Protein AF-A0A645GM35-F1 (afdb_monomer)

Solvent-accessible surface area (backbone atoms only — not comparable to full-atom values): 10192 Å² total; per-residue (Å²): 142,57,85,66,60,60,57,66,63,46,64,76,44,32,68,56,52,61,59,41,49,66,53,53,69,73,42,88,68,83,77,72,90,46,67,70,58,53,43,51,53,62,26,36,51,69,78,46,85,50,66,71,58,35,51,52,52,50,55,53,57,54,51,60,23,69,76,41,79,58,43,44,61,36,39,65,60,53,50,48,41,59,71,71,46,51,79,78,50,90,50,53,90,49,39,60,62,52,47,55,51,52,53,51,52,53,51,49,51,54,50,50,54,50,19,66,74,68,46,26,50,59,72,43,51,51,50,50,46,51,46,25,72,73,67,75,44,79,76,50,71,61,61,54,46,73,39,28,79,62,73,66,56,80,89,52,36,64,60,53,48,53,50,49,49,53,48,49,50,53,48,46,54,41,76,58,126

Mean predicted aligned error: 7.49 Å

Sequence (177 aa):
MDIYEDRKRNENNTESVLDQIDFEIELTVRDIINFDYIILLIAGLKDIDSDDLKKKKTDEILKIFDRDIQLRKKKDLIKQFIEENLPKINGKHEVETKFNQFWNEEKNKKLQNLANRENIPIEKLEELVNQYLFNQRLPRSQEIVDSMTLAPKYLERKTIIERIKSAIQSIVDVFEW

Secondary structure (DSSP, 8-state):
--TTHHHHHSTTHHHHHHHHHHHHHHS-------HHHHHHHHHHGGG---HHHHHHHHHHHHHHGGGSHHHHTTHHHHHHIIIIIGGG--SGGGHHHHHHHHHHHHHHHHHHHHHHHHT--HHHHHHHHHHHHHHS-PPPHHHHHHHSSSPPPHHHHHHHHHHHHHHHHHHHHHH--

pLDDT: mean 86.55, std 15.64, range [39.97, 98.19]

Nearest PDB structures (foldseek):
  5j3n-assembly1_A  TM=6.909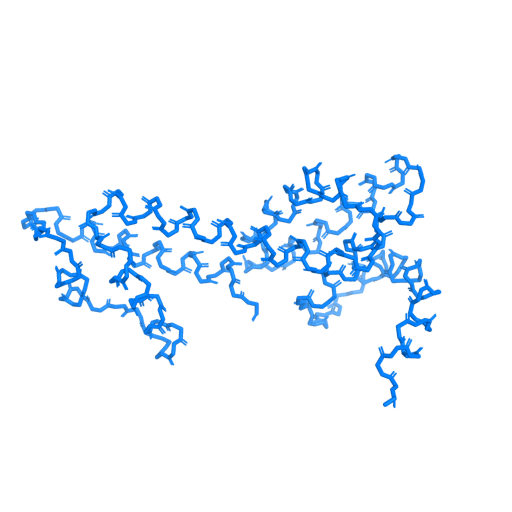E-01  e=7.123E-03  Aequorea victoria
  5m4y-assembly1_A  TM=2.526E-01  e=2.204E+00  Saccharomyces cerevisiae S288C
  5m4y-assembly2_C  TM=1.608E-01  e=2.673E+00  Saccharomyces cerevisiae S288C

InterPro domains:
  IPR022625 Type I restriction enzyme R protein, C-terminal [PF12008] (2-174)

Organism: NCBI:txid1076179

Foldseek 3Di:
DPPVVVVVVCVVCLVVLLVCLVVCVVDVPPPDPDDVSLLSLLLSLQVDPDPVVSVVSLVSSLVVLVPDPLSVLQSVVSNCCSPPPSVVDDHSVCSSVSSVVSLVVVLVVLLVVLCVVLQFDSVLLVVQLVCCVVVVDHDDLVSVQVRHPDRDDPVCSVVSSVVSSVSSVSSCSHRPD

Structure (mmCIF, N/CA/C/O backbone):
data_AF-A0A645GM35-F1
#
_entry.id   AF-A0A645GM35-F1
#
loop_
_atom_site.group_PDB
_atom_site.id
_atom_site.type_symbol
_atom_site.label_atom_id
_atom_site.label_alt_id
_atom_site.label_comp_id
_atom_site.label_asym_id
_atom_site.label_entity_id
_atom_site.label_seq_id
_atom_site.pdbx_PDB_ins_code
_atom_site.Cartn_x
_atom_site.Cartn_y
_atom_site.Cartn_z
_atom_site.occupancy
_atom_site.B_iso_or_equiv
_atom_site.auth_seq_id
_atom_site.auth_comp_id
_atom_site.auth_asym_id
_atom_site.auth_atom_id
_atom_site.pdbx_PDB_model_num
ATOM 1 N N . MET A 1 1 ? -3.901 -23.383 -26.976 1.00 46.25 1 MET A N 1
ATOM 2 C CA . MET A 1 1 ? -2.857 -22.739 -27.794 1.00 46.25 1 MET A CA 1
ATOM 3 C C . MET A 1 1 ? -3.413 -21.373 -28.129 1.00 46.25 1 MET A C 1
ATOM 5 O O . MET A 1 1 ? -4.489 -21.376 -28.701 1.00 46.25 1 MET A O 1
ATOM 9 N N . ASP A 1 2 ? -2.838 -20.306 -27.553 1.00 49.03 2 ASP A N 1
ATOM 10 C CA . ASP A 1 2 ? -2.780 -18.933 -28.129 1.00 49.03 2 ASP A CA 1
ATOM 11 C C . ASP A 1 2 ? -2.412 -17.828 -27.124 1.00 49.03 2 ASP A C 1
ATOM 13 O O . ASP A 1 2 ? -1.940 -16.773 -27.520 1.00 49.03 2 ASP A O 1
ATOM 17 N N . ILE A 1 3 ? -2.412 -18.089 -25.814 1.00 47.44 3 ILE A N 1
ATOM 18 C CA . ILE A 1 3 ? -1.903 -17.120 -24.808 1.00 47.44 3 ILE A CA 1
ATOM 19 C C . ILE A 1 3 ? -0.380 -16.858 -24.869 1.00 47.44 3 ILE A C 1
ATOM 21 O O . ILE A 1 3 ? 0.149 -15.991 -24.170 1.00 47.44 3 ILE A O 1
ATOM 25 N N . TYR A 1 4 ? 0.358 -17.628 -25.670 1.00 49.75 4 TYR A N 1
ATOM 26 C CA . TYR A 1 4 ? 1.795 -17.430 -25.882 1.00 49.75 4 TYR A CA 1
ATOM 27 C C . TYR A 1 4 ? 2.097 -16.638 -27.160 1.00 49.75 4 TYR A C 1
ATOM 29 O O . TYR A 1 4 ? 3.119 -15.956 -27.202 1.00 49.75 4 TYR A O 1
ATOM 37 N N . GLU A 1 5 ? 1.216 -16.672 -28.165 1.00 39.97 5 GLU A N 1
ATOM 38 C CA . GLU A 1 5 ? 1.421 -15.924 -29.412 1.00 39.97 5 GLU A CA 1
ATOM 39 C C . GLU A 1 5 ? 1.025 -14.447 -29.262 1.00 39.97 5 GLU A C 1
ATOM 41 O O . GLU A 1 5 ? 1.758 -13.578 -29.742 1.00 39.97 5 GLU A O 1
ATOM 46 N N . ASP A 1 6 ? -0.011 -14.133 -28.473 1.00 45.56 6 ASP A N 1
ATOM 47 C CA . ASP A 1 6 ? -0.395 -12.739 -28.181 1.00 45.56 6 ASP A CA 1
ATOM 48 C C . ASP A 1 6 ? 0.686 -11.966 -27.408 1.00 45.56 6 ASP A C 1
ATOM 50 O O . ASP A 1 6 ? 0.917 -10.778 -27.644 1.00 45.56 6 ASP A O 1
ATOM 54 N N . ARG A 1 7 ? 1.432 -12.642 -26.524 1.00 48.22 7 ARG A N 1
ATOM 55 C CA . ARG A 1 7 ? 2.503 -12.000 -25.743 1.00 48.22 7 ARG A CA 1
ATOM 56 C C . ARG A 1 7 ? 3.707 -11.599 -26.590 1.00 48.22 7 ARG A C 1
ATOM 58 O O . ARG A 1 7 ? 4.311 -10.566 -26.318 1.00 48.22 7 ARG A O 1
ATOM 65 N N . LYS A 1 8 ? 4.015 -12.355 -27.649 1.00 41.81 8 LYS A N 1
ATOM 66 C CA . LYS A 1 8 ? 5.140 -12.060 -28.550 1.00 41.81 8 LYS A CA 1
ATOM 67 C C . LYS A 1 8 ? 4.854 -10.870 -29.475 1.00 41.81 8 LYS A C 1
ATOM 69 O O . LYS A 1 8 ? 5.775 -10.187 -29.907 1.00 41.81 8 LYS A O 1
ATOM 74 N N . ARG A 1 9 ? 3.577 -10.577 -29.748 1.00 41.81 9 ARG A N 1
ATOM 75 C CA . ARG A 1 9 ? 3.166 -9.384 -30.507 1.00 41.81 9 ARG A CA 1
ATOM 76 C C . ARG A 1 9 ? 3.249 -8.092 -29.683 1.00 41.81 9 ARG A C 1
ATOM 78 O O . ARG A 1 9 ? 3.442 -7.027 -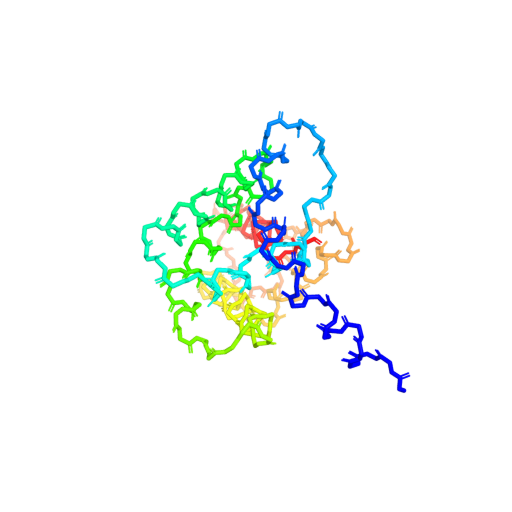30.260 1.00 41.81 9 ARG A O 1
ATOM 85 N N . ASN A 1 10 ? 3.159 -8.193 -28.355 1.00 49.03 10 ASN A N 1
ATOM 86 C CA . ASN A 1 10 ? 3.184 -7.047 -27.442 1.00 49.03 10 ASN A CA 1
ATOM 87 C C . ASN A 1 10 ? 4.587 -6.536 -27.082 1.00 49.03 10 ASN A C 1
ATOM 89 O O . ASN A 1 10 ? 4.694 -5.437 -26.546 1.00 49.03 10 ASN A O 1
ATOM 93 N N . GLU A 1 11 ? 5.661 -7.272 -27.388 1.00 45.88 11 GLU A N 1
ATOM 94 C CA . GLU A 1 11 ? 7.036 -6.799 -27.148 1.00 45.88 11 GLU A CA 1
ATOM 95 C C . GLU A 1 11 ? 7.350 -5.542 -27.984 1.00 45.88 11 GLU A C 1
ATOM 97 O O . GLU A 1 11 ? 7.853 -4.564 -27.436 1.00 45.88 11 GLU A O 1
ATOM 102 N N . ASN A 1 12 ? 6.899 -5.492 -29.245 1.00 44.78 12 ASN A N 1
ATOM 103 C CA . ASN A 1 12 ? 7.052 -4.321 -30.126 1.00 44.78 12 ASN A CA 1
ATOM 104 C C . ASN A 1 12 ? 6.104 -3.148 -29.797 1.00 44.78 12 ASN A C 1
ATOM 106 O O . ASN A 1 12 ? 6.302 -2.049 -30.303 1.00 44.78 12 ASN A O 1
ATOM 110 N N . ASN A 1 13 ? 5.069 -3.360 -28.977 1.00 53.25 13 ASN A N 1
ATOM 111 C CA . ASN A 1 13 ? 4.124 -2.303 -28.588 1.00 53.25 13 ASN A CA 1
ATOM 112 C C . ASN A 1 13 ? 4.580 -1.526 -27.349 1.00 53.25 13 ASN A C 1
ATOM 114 O O . ASN A 1 13 ? 4.033 -0.474 -27.058 1.00 53.25 13 ASN A O 1
ATOM 118 N N . THR A 1 14 ? 5.560 -2.022 -26.598 1.00 52.28 14 THR A N 1
ATOM 119 C CA . THR A 1 14 ? 5.930 -1.434 -25.303 1.00 52.28 14 THR A CA 1
ATOM 120 C C . THR A 1 14 ? 6.551 -0.051 -25.424 1.00 52.28 14 THR A C 1
ATOM 122 O O . THR A 1 14 ? 6.165 0.857 -24.695 1.00 52.28 14 THR A O 1
ATOM 125 N N . GLU A 1 15 ? 7.483 0.103 -26.366 1.00 55.38 15 GLU A N 1
ATOM 126 C CA . GLU A 1 15 ? 8.106 1.388 -26.691 1.00 55.38 15 GLU A CA 1
ATOM 127 C C . GLU A 1 15 ? 7.026 2.380 -27.155 1.00 55.38 15 GLU A C 1
ATOM 129 O O . GLU A 1 15 ? 6.927 3.487 -26.633 1.00 55.38 15 GLU A O 1
ATOM 134 N N . SER A 1 16 ? 6.087 1.908 -27.988 1.00 64.38 16 SER A N 1
ATOM 135 C CA . SER A 1 16 ? 4.915 2.685 -28.403 1.00 64.38 16 SER A CA 1
ATOM 136 C C . SER A 1 16 ? 4.008 3.091 -27.236 1.00 64.38 16 SER A C 1
ATOM 138 O O . SER A 1 16 ? 3.409 4.158 -27.307 1.00 64.38 16 SER A O 1
ATOM 140 N N . VAL A 1 17 ? 3.865 2.275 -26.188 1.00 69.12 17 VAL A N 1
ATOM 141 C CA . VAL A 1 17 ? 2.997 2.594 -25.041 1.00 69.12 17 VAL A CA 1
ATOM 142 C C . VAL A 1 17 ? 3.669 3.616 -24.120 1.00 69.12 17 VAL A C 1
ATOM 144 O O . VAL A 1 17 ? 3.007 4.526 -23.631 1.00 69.12 17 VAL A O 1
ATOM 147 N N . LEU A 1 18 ? 4.988 3.532 -23.913 1.00 75.31 18 LEU A N 1
ATOM 148 C CA . LEU A 1 18 ? 5.713 4.549 -23.142 1.00 75.31 18 LEU A CA 1
ATOM 149 C C . LEU A 1 18 ? 5.735 5.912 -23.839 1.00 75.31 18 LEU A C 1
ATOM 151 O O . LEU A 1 18 ? 5.726 6.944 -23.167 1.00 75.31 18 LEU A O 1
ATOM 155 N N . ASP A 1 19 ? 5.759 5.930 -25.168 1.00 71.88 19 ASP A N 1
ATOM 156 C CA . ASP A 1 19 ? 5.664 7.162 -25.953 1.00 71.88 19 ASP A CA 1
ATOM 157 C C . ASP A 1 19 ? 4.228 7.701 -26.038 1.00 71.88 19 ASP A C 1
ATOM 159 O O . ASP A 1 19 ? 4.025 8.907 -26.168 1.00 71.88 19 ASP A O 1
ATOM 163 N N . GLN A 1 20 ? 3.217 6.841 -25.871 1.00 64.56 20 GLN A N 1
ATOM 164 C CA . GLN A 1 20 ? 1.816 7.257 -25.740 1.00 64.56 20 GLN A CA 1
ATOM 165 C C . GLN A 1 20 ? 1.524 7.990 -24.424 1.00 64.56 20 GLN A C 1
ATOM 167 O O . GLN A 1 20 ? 0.596 8.798 -24.401 1.00 64.56 20 GLN A O 1
ATOM 172 N N . ILE A 1 21 ? 2.313 7.787 -23.358 1.00 67.44 21 ILE A N 1
ATOM 173 C CA . ILE A 1 21 ? 2.122 8.498 -22.078 1.00 67.44 21 ILE A CA 1
ATOM 174 C C . ILE A 1 21 ? 2.161 10.017 -22.283 1.00 67.44 21 ILE A C 1
ATOM 176 O O . ILE A 1 21 ? 1.312 10.733 -21.747 1.00 67.44 21 ILE A O 1
ATOM 180 N N . ASP A 1 22 ? 3.122 10.505 -23.073 1.00 60.78 22 ASP A N 1
ATOM 181 C CA . ASP A 1 22 ? 3.287 11.933 -23.359 1.00 60.78 22 ASP A CA 1
ATOM 182 C C . ASP A 1 22 ? 2.025 12.504 -24.043 1.00 60.78 22 ASP A C 1
ATOM 184 O O . ASP A 1 22 ? 1.542 13.575 -23.675 1.00 60.78 22 ASP A O 1
ATOM 188 N N . PHE A 1 23 ? 1.404 11.739 -24.947 1.00 59.66 23 PHE A N 1
ATOM 189 C CA . PHE A 1 23 ? 0.164 12.110 -25.639 1.00 59.66 23 PHE A CA 1
ATOM 190 C C . PHE A 1 23 ? -1.085 12.022 -24.741 1.00 59.66 23 PHE A C 1
ATOM 192 O O . PHE A 1 23 ? -1.935 12.915 -24.762 1.00 59.66 23 PHE A O 1
ATOM 199 N N . GLU A 1 24 ? -1.199 10.983 -23.908 1.00 61.28 24 GLU A N 1
ATOM 200 C CA . GLU A 1 24 ? -2.315 10.808 -22.969 1.00 61.28 24 GLU A CA 1
ATOM 201 C C . GLU A 1 24 ? -2.286 11.798 -21.799 1.00 61.28 24 GLU A C 1
ATOM 203 O O . GLU A 1 24 ? -3.306 11.997 -21.139 1.00 61.28 24 GLU A O 1
ATOM 208 N N . ILE A 1 25 ? -1.132 12.382 -21.454 1.00 59.75 25 ILE A N 1
ATOM 209 C CA . ILE A 1 25 ? -1.050 13.486 -20.478 1.00 59.75 25 ILE A CA 1
ATOM 210 C C . ILE A 1 25 ? -1.612 14.778 -21.073 1.00 59.75 25 ILE A C 1
ATOM 212 O O . ILE A 1 25 ? -2.286 15.529 -20.362 1.00 59.75 25 ILE A O 1
ATOM 216 N N . GLU A 1 26 ? -1.373 15.027 -22.357 1.00 58.75 26 GLU A N 1
ATOM 217 C CA . GLU A 1 26 ? -1.828 16.238 -23.045 1.00 58.75 26 GLU A CA 1
ATOM 218 C C . GLU A 1 26 ? -3.316 16.180 -23.421 1.00 58.75 26 GLU A C 1
ATOM 220 O O . GLU A 1 26 ? -4.039 17.174 -23.290 1.00 58.75 26 GLU A O 1
ATOM 225 N N . LEU A 1 27 ? -3.808 15.009 -23.832 1.00 55.69 27 LEU A N 1
ATOM 226 C CA . LEU A 1 27 ? -5.220 14.778 -24.111 1.00 55.69 27 LEU A CA 1
ATOM 227 C C . LEU A 1 27 ? -5.926 14.328 -22.839 1.00 55.69 27 LEU A C 1
ATOM 229 O O . LEU A 1 27 ? -5.684 13.258 -22.303 1.00 55.69 27 LEU A O 1
ATOM 233 N N . THR A 1 28 ? -6.863 15.140 -22.365 1.00 54.38 28 THR A N 1
ATOM 234 C CA . THR A 1 28 ? -7.669 14.945 -21.144 1.00 54.38 28 THR A CA 1
ATOM 235 C C . THR A 1 28 ? -8.653 13.762 -21.224 1.00 54.38 28 THR A C 1
ATOM 237 O O . THR A 1 28 ? -9.702 13.762 -20.573 1.00 54.38 28 THR A O 1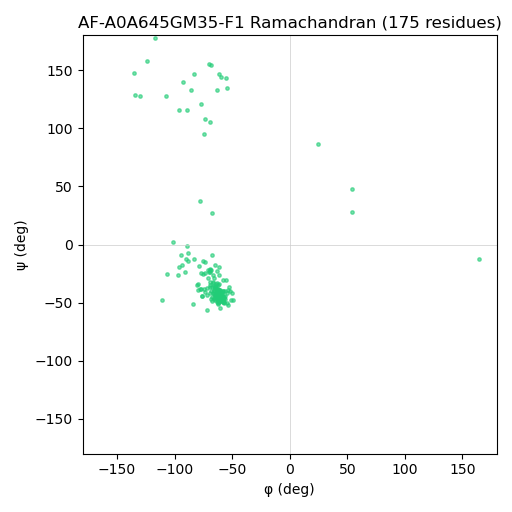
ATOM 240 N N . VAL A 1 29 ? -8.346 12.750 -22.031 1.00 53.31 29 VAL A N 1
ATOM 241 C CA . VAL A 1 29 ? -9.126 11.531 -22.181 1.00 53.31 29 VAL A CA 1
ATOM 242 C C . VAL A 1 29 ? -8.901 10.691 -20.925 1.00 53.31 29 VAL A C 1
ATOM 244 O O . VAL A 1 29 ? -7.820 10.176 -20.661 1.00 53.31 29 VAL A O 1
ATOM 247 N N . ARG A 1 30 ? -9.939 10.623 -20.089 1.00 54.81 30 ARG A N 1
ATOM 248 C CA . ARG A 1 30 ? -9.982 9.851 -18.838 1.00 54.81 30 ARG A CA 1
ATOM 249 C C . ARG A 1 30 ? -10.205 8.362 -19.113 1.00 54.81 30 ARG A C 1
ATOM 251 O O . ARG A 1 30 ? -10.971 7.729 -18.386 1.00 54.81 30 ARG A O 1
ATOM 258 N N . ASP A 1 31 ? -9.620 7.824 -20.176 1.00 57.88 31 ASP A N 1
ATOM 259 C CA . ASP A 1 31 ? -9.831 6.425 -20.522 1.00 57.88 31 ASP A CA 1
ATOM 260 C C . ASP A 1 31 ? -9.026 5.563 -19.540 1.00 57.88 31 ASP A C 1
ATOM 262 O O . ASP A 1 31 ? -7.816 5.418 -19.615 1.00 57.88 31 ASP A O 1
ATOM 266 N N . ILE A 1 32 ? -9.758 5.139 -18.508 1.00 64.25 32 ILE A N 1
ATOM 267 C CA . ILE A 1 32 ? -9.537 4.062 -17.539 1.00 64.25 32 ILE A CA 1
ATOM 268 C C . ILE A 1 32 ? -8.064 3.677 -17.325 1.00 64.25 32 ILE A C 1
ATOM 270 O O . ILE A 1 32 ? -7.564 2.693 -17.865 1.00 64.25 32 ILE A O 1
ATOM 274 N N . ILE A 1 33 ? -7.405 4.388 -16.408 1.00 75.88 33 ILE A N 1
ATOM 275 C CA . ILE A 1 33 ? -6.165 3.911 -15.790 1.00 75.88 33 ILE A CA 1
ATOM 276 C C . ILE A 1 33 ? -6.529 2.722 -14.896 1.00 75.88 33 ILE A C 1
ATOM 278 O O . ILE A 1 33 ? -7.113 2.903 -13.826 1.00 75.88 33 ILE A O 1
ATOM 282 N N . ASN A 1 34 ? -6.203 1.513 -15.342 1.00 83.69 34 ASN A N 1
ATOM 283 C CA . ASN A 1 34 ? -6.418 0.273 -14.600 1.00 83.69 34 ASN A CA 1
ATOM 284 C C . ASN A 1 34 ? -5.088 -0.419 -14.273 1.00 83.69 34 ASN A C 1
ATOM 286 O O . ASN A 1 34 ? -4.008 0.046 -14.645 1.00 83.69 34 ASN A O 1
ATOM 290 N N . PHE A 1 35 ? -5.181 -1.535 -13.551 1.00 87.50 35 PHE A N 1
ATOM 291 C CA . PHE A 1 35 ? -4.027 -2.335 -13.157 1.00 87.50 35 PHE A CA 1
ATOM 292 C C . PHE A 1 35 ? -3.155 -2.731 -14.359 1.00 87.50 35 PHE A C 1
ATOM 294 O O . PHE A 1 35 ? -1.959 -2.447 -14.357 1.00 87.50 35 PHE A O 1
ATOM 301 N N . ASP A 1 36 ? -3.753 -3.312 -15.402 1.00 87.19 36 ASP A N 1
ATOM 302 C CA . ASP A 1 36 ? -3.026 -3.838 -16.564 1.00 87.19 36 ASP A CA 1
ATOM 303 C C . ASP A 1 36 ? -2.227 -2.752 -17.288 1.00 87.19 36 ASP A C 1
ATOM 305 O O . ASP A 1 36 ? -1.070 -2.966 -17.659 1.00 87.19 36 ASP A O 1
ATOM 309 N N . TYR A 1 37 ? -2.814 -1.562 -17.437 1.00 87.94 37 TYR A N 1
ATOM 310 C CA . TYR A 1 37 ? -2.136 -0.421 -18.040 1.00 87.94 37 TYR A CA 1
ATOM 311 C C . TYR A 1 37 ? -0.923 0.011 -17.212 1.00 87.94 37 TYR A C 1
ATOM 313 O O . TYR A 1 37 ? 0.181 0.111 -17.742 1.00 87.94 37 TYR A O 1
ATOM 321 N N . ILE A 1 38 ? -1.085 0.184 -15.895 1.00 89.88 38 ILE A N 1
ATOM 322 C CA . ILE A 1 38 ? 0.029 0.548 -15.008 1.00 89.88 38 ILE A CA 1
ATOM 323 C C . ILE A 1 38 ? 1.150 -0.497 -15.058 1.00 89.88 38 ILE A C 1
ATOM 325 O O . ILE A 1 38 ? 2.324 -0.129 -15.135 1.00 89.88 38 ILE A O 1
ATOM 329 N N . ILE A 1 39 ? 0.812 -1.788 -15.059 1.00 92.62 39 ILE A N 1
ATOM 330 C CA . ILE A 1 39 ? 1.803 -2.860 -15.190 1.00 92.62 39 ILE A CA 1
ATOM 331 C C . ILE A 1 39 ? 2.533 -2.772 -16.526 1.00 92.62 39 ILE A C 1
ATOM 333 O O . ILE A 1 39 ? 3.759 -2.874 -16.539 1.00 92.62 39 ILE A O 1
ATOM 337 N N . LEU A 1 40 ? 1.821 -2.547 -17.632 1.00 91.19 40 LEU A N 1
ATOM 338 C CA . LEU A 1 40 ? 2.424 -2.414 -18.956 1.00 91.19 40 LEU A CA 1
ATOM 339 C C . LEU A 1 40 ? 3.450 -1.272 -19.001 1.00 91.19 40 LEU A C 1
ATOM 341 O O . LEU A 1 40 ? 4.557 -1.475 -19.508 1.00 91.19 40 LEU A O 1
ATOM 345 N N . LEU A 1 41 ? 3.117 -0.117 -18.414 1.00 92.31 41 LEU A N 1
ATOM 346 C CA . LEU A 1 41 ? 4.022 1.032 -18.310 1.00 92.31 41 LEU A CA 1
ATOM 347 C C . LEU A 1 41 ? 5.268 0.709 -17.483 1.00 92.31 41 LEU A C 1
ATOM 349 O O . LEU A 1 41 ? 6.395 0.910 -17.933 1.00 92.31 41 LEU A O 1
ATOM 353 N N . ILE A 1 42 ? 5.078 0.166 -16.279 1.00 94.44 42 ILE A N 1
ATOM 354 C CA . ILE A 1 42 ? 6.188 -0.191 -15.387 1.00 94.44 42 ILE A CA 1
ATOM 355 C C . ILE A 1 42 ? 7.085 -1.243 -16.045 1.00 94.44 42 ILE A C 1
ATOM 357 O O . ILE A 1 42 ? 8.310 -1.175 -15.941 1.00 94.44 42 ILE A O 1
ATOM 361 N N . ALA A 1 43 ? 6.490 -2.203 -16.749 1.00 94.00 43 ALA A N 1
ATOM 362 C CA . ALA A 1 43 ? 7.214 -3.249 -17.444 1.00 94.00 43 ALA A CA 1
ATOM 363 C C . ALA A 1 43 ? 8.072 -2.677 -18.585 1.00 94.00 43 ALA A C 1
ATOM 365 O O . ALA A 1 43 ? 9.215 -3.097 -18.741 1.00 94.00 43 ALA A O 1
ATOM 366 N N . GLY A 1 44 ? 7.582 -1.674 -19.322 1.00 91.62 44 GLY A N 1
ATOM 367 C CA . GLY A 1 44 ? 8.354 -1.003 -20.373 1.00 91.62 44 GLY A CA 1
ATOM 368 C C . GLY A 1 44 ? 9.621 -0.300 -19.894 1.00 91.62 44 GLY A C 1
ATOM 369 O O . GLY A 1 44 ? 10.590 -0.215 -20.643 1.00 91.62 44 GLY A O 1
ATOM 370 N N . LEU A 1 45 ? 9.685 0.134 -18.631 1.00 93.31 45 LEU A N 1
ATOM 371 C CA . LEU A 1 45 ? 10.910 0.726 -18.076 1.00 93.31 45 LEU A CA 1
ATOM 372 C C . LEU A 1 45 ? 12.104 -0.248 -18.083 1.00 93.31 45 LEU A C 1
ATOM 374 O O . LEU A 1 45 ? 13.250 0.194 -17.980 1.00 93.31 45 LEU A O 1
ATOM 378 N N . LYS A 1 46 ? 11.860 -1.564 -18.190 1.00 90.94 46 LYS A N 1
ATOM 379 C CA . LYS A 1 46 ? 12.909 -2.590 -18.305 1.00 90.94 46 LYS A CA 1
ATOM 380 C C . LYS A 1 46 ? 13.636 -2.565 -19.647 1.00 90.94 46 LYS A C 1
ATOM 382 O O . LYS A 1 46 ? 14.777 -3.013 -19.676 1.00 90.94 46 LYS A O 1
ATOM 387 N N . ASP A 1 47 ? 13.008 -2.029 -20.689 1.00 88.31 47 ASP A N 1
ATOM 388 C CA . ASP A 1 47 ? 13.563 -1.971 -22.047 1.00 88.31 47 ASP A CA 1
ATOM 389 C C . ASP A 1 47 ? 14.396 -0.692 -22.275 1.00 88.31 47 ASP A C 1
ATOM 391 O O . ASP A 1 47 ? 14.966 -0.489 -23.343 1.00 88.31 47 ASP A O 1
ATOM 395 N N . ILE A 1 48 ? 14.486 0.184 -21.264 1.00 90.00 48 ILE A N 1
ATOM 396 C CA . ILE A 1 48 ? 15.243 1.436 -21.335 1.00 90.00 48 ILE A CA 1
ATOM 397 C C . ILE A 1 48 ? 16.642 1.251 -20.739 1.00 90.00 48 ILE A C 1
ATOM 399 O O . ILE A 1 48 ? 16.800 1.090 -19.523 1.00 90.00 48 ILE A O 1
ATOM 403 N N . ASP A 1 49 ? 17.663 1.395 -21.581 1.00 88.62 49 ASP A N 1
ATOM 404 C CA . ASP A 1 49 ? 19.069 1.340 -21.159 1.00 88.62 49 ASP A CA 1
ATOM 405 C C . ASP A 1 49 ? 19.564 2.654 -20.533 1.00 88.62 49 ASP A C 1
ATOM 407 O O . ASP A 1 49 ? 20.377 2.640 -19.613 1.00 88.62 49 ASP A O 1
ATOM 411 N N . SER A 1 50 ? 19.071 3.804 -21.006 1.00 93.50 50 SER A N 1
ATOM 412 C CA . SER A 1 50 ? 19.490 5.118 -20.500 1.00 93.50 50 SER A CA 1
ATOM 413 C C . SER A 1 50 ? 18.844 5.434 -19.150 1.00 93.50 50 SER A C 1
ATOM 415 O O . SER A 1 50 ? 17.621 5.547 -19.048 1.00 93.50 50 SER A O 1
ATOM 417 N N . ASP A 1 51 ? 19.665 5.656 -18.123 1.00 90.88 51 ASP A N 1
ATOM 418 C CA . ASP A 1 51 ? 19.190 6.031 -16.785 1.00 90.88 51 ASP A CA 1
ATOM 419 C C . ASP A 1 51 ? 18.417 7.358 -16.782 1.00 90.88 51 ASP A C 1
ATOM 421 O O . ASP A 1 51 ? 17.373 7.461 -16.136 1.00 90.88 51 ASP A O 1
ATOM 425 N N . ASP A 1 52 ? 18.869 8.352 -17.554 1.00 93.69 52 ASP A N 1
ATOM 426 C CA . ASP A 1 52 ? 18.179 9.642 -17.682 1.00 93.69 52 ASP A CA 1
ATOM 427 C C . ASP A 1 52 ? 16.796 9.481 -18.326 1.00 93.69 52 ASP A C 1
ATOM 429 O O . ASP A 1 52 ? 15.806 10.032 -17.834 1.00 93.69 52 ASP A O 1
ATOM 433 N N . LEU A 1 53 ? 16.703 8.686 -19.399 1.00 90.88 53 LEU A N 1
ATOM 434 C CA . LEU A 1 53 ? 15.429 8.409 -20.061 1.00 90.88 53 LEU A CA 1
ATOM 435 C C . LEU A 1 53 ? 14.497 7.596 -19.155 1.00 90.88 53 LEU A C 1
ATOM 437 O O . LEU A 1 53 ? 13.313 7.911 -19.054 1.00 90.88 53 LEU A O 1
ATOM 441 N N . LYS A 1 54 ? 15.026 6.595 -18.443 1.00 92.19 54 LYS A N 1
ATOM 442 C CA . LYS A 1 54 ? 14.263 5.771 -17.496 1.00 92.19 54 LYS A CA 1
ATOM 443 C C . LYS A 1 54 ? 13.701 6.613 -16.358 1.00 92.19 54 LYS A C 1
ATOM 445 O O . LYS A 1 54 ? 12.533 6.456 -15.998 1.00 92.19 54 LYS A O 1
ATOM 450 N N . LYS A 1 55 ? 14.499 7.539 -15.821 1.00 94.00 55 LYS A N 1
ATOM 451 C CA . LYS A 1 55 ? 14.053 8.495 -14.804 1.00 94.00 55 LYS A CA 1
ATOM 452 C C . LYS A 1 55 ? 12.944 9.398 -15.343 1.00 94.00 55 LYS A C 1
ATOM 454 O O . LYS A 1 55 ? 11.907 9.521 -14.699 1.00 94.00 55 LYS A O 1
ATOM 459 N N . LYS A 1 56 ? 13.119 9.957 -16.545 1.00 92.94 56 LYS A N 1
ATOM 460 C CA . LYS A 1 56 ? 12.098 10.785 -17.203 1.00 92.94 56 LYS A CA 1
ATOM 461 C C . LYS A 1 56 ? 10.774 10.024 -17.377 1.00 92.94 56 LYS A C 1
ATOM 463 O O . LYS A 1 56 ? 9.734 10.517 -16.948 1.00 92.94 56 LYS A O 1
ATOM 468 N N . LYS A 1 57 ? 10.818 8.802 -17.924 1.00 91.38 57 LYS A N 1
ATOM 469 C CA . LYS A 1 57 ? 9.630 7.949 -18.097 1.00 91.38 57 LYS A CA 1
ATOM 470 C C . LYS A 1 57 ? 9.007 7.541 -16.757 1.00 91.38 57 LYS A C 1
ATOM 472 O O . LYS A 1 57 ? 7.788 7.501 -16.636 1.00 91.38 57 LYS A O 1
ATOM 477 N N . THR A 1 58 ? 9.813 7.314 -15.719 1.00 94.38 58 THR A N 1
ATOM 478 C CA . THR A 1 58 ? 9.306 7.079 -14.354 1.00 94.38 58 THR A CA 1
ATOM 479 C C . THR A 1 58 ? 8.510 8.281 -13.845 1.00 94.38 58 THR A C 1
ATOM 481 O O . THR A 1 58 ? 7.398 8.113 -13.348 1.00 94.38 58 THR A O 1
ATOM 484 N N . ASP A 1 59 ? 9.031 9.499 -14.010 1.00 93.56 59 ASP A N 1
ATOM 485 C CA . ASP A 1 59 ? 8.332 10.721 -13.600 1.00 93.56 59 ASP A CA 1
ATOM 486 C C . ASP A 1 59 ? 7.017 10.923 -14.377 1.00 93.56 59 ASP A C 1
ATOM 488 O O . ASP A 1 59 ? 6.015 11.344 -13.795 1.00 93.56 59 ASP A O 1
ATOM 492 N N . GLU A 1 60 ? 6.987 10.601 -15.673 1.00 91.44 60 GLU A N 1
ATOM 493 C CA . GLU A 1 60 ? 5.769 10.612 -16.500 1.00 91.44 60 GLU A CA 1
ATOM 494 C C . GLU A 1 60 ? 4.717 9.617 -15.988 1.00 91.44 60 GLU A C 1
ATOM 496 O O . GLU A 1 60 ? 3.567 10.006 -15.767 1.00 91.44 60 GLU A O 1
ATOM 501 N N . ILE A 1 61 ? 5.115 8.373 -15.697 1.00 91.75 61 ILE A N 1
ATOM 502 C CA . ILE A 1 61 ? 4.237 7.358 -15.089 1.00 91.75 61 ILE A CA 1
ATOM 503 C C . ILE A 1 61 ? 3.678 7.870 -13.758 1.00 91.75 61 ILE A C 1
ATOM 505 O O . ILE A 1 61 ? 2.478 7.776 -13.505 1.00 91.75 61 ILE A O 1
ATOM 509 N N . LEU A 1 62 ? 4.511 8.466 -12.901 1.00 93.81 62 LEU A N 1
ATOM 510 C CA . LEU A 1 62 ? 4.064 8.974 -11.602 1.00 93.81 62 LEU A CA 1
ATOM 511 C C . LEU A 1 62 ? 3.080 10.150 -11.722 1.00 93.81 62 LEU A C 1
ATOM 513 O O . LEU A 1 62 ? 2.207 10.286 -10.861 1.00 93.81 62 LEU A O 1
ATOM 517 N N . LYS A 1 63 ? 3.155 10.966 -12.781 1.00 91.38 63 LYS A N 1
ATOM 518 C CA . LYS A 1 63 ? 2.176 12.041 -13.048 1.00 91.38 63 LYS A CA 1
ATOM 519 C C . LYS A 1 63 ? 0.784 11.511 -13.392 1.00 91.38 63 LYS A C 1
ATOM 521 O O . LYS A 1 63 ? -0.200 12.203 -13.135 1.00 91.38 63 LYS A O 1
ATOM 526 N N . ILE A 1 64 ? 0.663 10.293 -13.925 1.00 88.12 64 ILE A N 1
ATOM 527 C CA . ILE A 1 64 ? -0.640 9.649 -14.172 1.00 88.12 64 ILE A CA 1
ATOM 528 C C . ILE A 1 64 ? -1.430 9.543 -12.861 1.00 88.12 64 ILE A C 1
ATOM 530 O O . ILE A 1 64 ? -2.624 9.844 -12.820 1.00 88.12 64 ILE A O 1
ATOM 534 N N . PHE A 1 65 ? -0.744 9.218 -11.764 1.00 90.56 65 PHE A N 1
ATOM 535 C CA . PHE A 1 65 ? -1.371 9.094 -10.452 1.00 90.56 65 PHE A CA 1
ATOM 536 C C . PHE A 1 65 ? -1.844 10.429 -9.879 1.00 90.56 65 PHE A C 1
ATOM 538 O O . PHE A 1 65 ? -2.735 10.433 -9.037 1.00 90.56 65 PHE A O 1
ATOM 545 N N . ASP A 1 66 ? -1.316 11.565 -10.345 1.00 89.25 66 ASP A N 1
ATOM 546 C CA . ASP A 1 66 ? -1.739 12.889 -9.878 1.00 89.25 66 ASP A CA 1
ATOM 547 C C . ASP A 1 66 ? -3.111 13.309 -10.415 1.00 89.25 66 ASP A C 1
ATOM 549 O O . ASP A 1 66 ? -3.722 14.228 -9.864 1.00 89.25 66 ASP A O 1
ATOM 553 N N . ARG A 1 67 ? -3.626 12.629 -11.446 1.00 82.44 67 ARG A N 1
ATOM 554 C CA . ARG A 1 67 ? -4.879 12.996 -12.123 1.00 82.44 67 ARG A CA 1
ATOM 555 C C . ARG A 1 67 ? -6.133 12.746 -11.284 1.00 82.44 67 ARG A C 1
ATOM 557 O O . ARG A 1 67 ? -7.115 13.465 -11.451 1.00 82.44 67 ARG A O 1
ATOM 564 N N . ASP A 1 68 ? -6.106 11.771 -10.375 1.00 85.00 68 ASP A N 1
ATOM 565 C CA . ASP A 1 68 ? -7.269 11.371 -9.576 1.00 85.00 68 ASP A CA 1
ATOM 566 C C . ASP A 1 68 ? -6.929 11.157 -8.090 1.00 85.00 68 ASP A C 1
ATOM 568 O O . ASP A 1 68 ? -5.831 10.735 -7.734 1.00 85.00 68 ASP A O 1
ATOM 572 N N . ILE A 1 69 ? -7.888 11.450 -7.203 1.00 86.88 69 ILE A N 1
ATOM 573 C CA . ILE A 1 69 ? -7.712 11.325 -5.746 1.00 86.88 69 ILE A CA 1
ATOM 574 C C . ILE A 1 69 ? -7.416 9.878 -5.332 1.00 86.88 69 ILE A C 1
ATOM 576 O O . ILE A 1 69 ? -6.614 9.679 -4.421 1.00 86.88 69 ILE A O 1
ATOM 580 N N . GLN A 1 70 ? -8.054 8.883 -5.953 1.00 86.44 70 GLN A N 1
ATOM 581 C CA . GLN A 1 70 ? -7.839 7.472 -5.624 1.00 86.44 70 GLN A CA 1
ATOM 582 C C . GLN A 1 70 ? -6.476 7.003 -6.120 1.00 86.44 70 GLN A C 1
ATOM 584 O O . GLN A 1 70 ? -5.724 6.396 -5.359 1.00 86.44 70 GLN A O 1
ATOM 589 N N . LEU A 1 71 ? -6.093 7.373 -7.344 1.00 89.38 71 LEU A N 1
ATOM 590 C CA . LEU A 1 71 ? -4.764 7.045 -7.863 1.00 89.38 71 LEU A CA 1
ATOM 591 C C . LEU A 1 71 ? -3.646 7.693 -7.035 1.00 89.38 71 LEU A C 1
ATOM 593 O O . LEU A 1 71 ? -2.656 7.030 -6.722 1.00 89.38 71 LEU A O 1
ATOM 597 N N . ARG A 1 72 ? -3.821 8.935 -6.565 1.00 92.56 72 ARG A N 1
ATOM 598 C CA . ARG A 1 72 ? -2.825 9.594 -5.700 1.00 92.56 72 ARG A CA 1
ATOM 599 C C . ARG A 1 72 ? -2.479 8.784 -4.451 1.00 92.56 72 ARG A C 1
ATOM 601 O O . ARG A 1 72 ? -1.336 8.833 -4.010 1.00 92.56 72 ARG A O 1
ATOM 608 N N . LYS A 1 73 ? -3.416 7.997 -3.911 1.00 94.00 73 LYS A N 1
ATOM 609 C CA . LYS A 1 73 ? -3.176 7.138 -2.735 1.00 94.00 73 LYS A CA 1
ATOM 610 C C . LYS A 1 73 ? -2.224 5.971 -3.025 1.00 94.00 73 LYS A C 1
ATOM 612 O O . LYS A 1 73 ? -1.618 5.440 -2.098 1.00 94.00 73 LYS A O 1
ATOM 617 N N . LYS A 1 74 ? -2.086 5.575 -4.293 1.00 94.44 74 LYS A N 1
ATOM 618 C CA . LYS A 1 74 ? -1.232 4.471 -4.760 1.00 94.44 74 LYS A CA 1
ATOM 619 C C . LYS A 1 74 ? 0.182 4.933 -5.131 1.00 94.44 74 LYS A C 1
ATOM 621 O O . LYS A 1 74 ? 1.108 4.128 -5.090 1.00 94.44 74 LYS A O 1
ATOM 626 N N . LYS A 1 75 ? 0.350 6.219 -5.468 1.00 95.38 75 LYS A N 1
ATOM 627 C CA . LYS A 1 75 ? 1.566 6.799 -6.066 1.00 95.38 75 LYS A CA 1
ATOM 628 C C . LYS A 1 75 ? 2.858 6.440 -5.332 1.00 95.38 75 LYS A C 1
ATOM 630 O O . LYS A 1 75 ? 3.817 6.024 -5.973 1.00 95.38 75 LYS A O 1
ATOM 635 N N . ASP A 1 76 ? 2.876 6.569 -4.007 1.00 96.25 76 ASP A N 1
ATOM 636 C CA . ASP A 1 76 ? 4.088 6.324 -3.217 1.00 96.25 76 ASP A CA 1
ATOM 637 C C . ASP A 1 76 ? 4.528 4.855 -3.272 1.00 96.25 76 ASP A C 1
ATOM 639 O O . ASP A 1 76 ? 5.715 4.576 -3.422 1.00 96.25 76 ASP A O 1
ATOM 643 N N . LEU A 1 77 ? 3.579 3.911 -3.239 1.00 97.19 77 LEU A N 1
ATOM 644 C CA . LEU A 1 77 ? 3.881 2.482 -3.371 1.00 97.19 77 LEU A CA 1
ATOM 645 C C . LEU A 1 77 ? 4.348 2.126 -4.784 1.00 97.19 77 LEU A C 1
ATOM 647 O O . LEU A 1 77 ? 5.239 1.298 -4.946 1.00 97.19 77 LEU A O 1
ATOM 651 N N . ILE A 1 78 ? 3.777 2.764 -5.808 1.00 96.75 78 ILE A N 1
ATOM 652 C CA . ILE A 1 78 ? 4.217 2.584 -7.197 1.00 96.75 78 ILE A CA 1
ATOM 653 C C . ILE A 1 78 ? 5.645 3.090 -7.374 1.00 96.75 78 ILE A C 1
ATOM 655 O O . ILE A 1 78 ? 6.483 2.384 -7.932 1.00 96.75 78 ILE A O 1
ATOM 659 N N . LYS A 1 79 ? 5.944 4.279 -6.844 1.00 97.56 79 LYS A N 1
ATOM 660 C CA . LYS A 1 79 ? 7.297 4.832 -6.837 1.00 97.56 79 LYS A CA 1
ATOM 661 C C . LYS A 1 79 ? 8.271 3.884 -6.137 1.00 97.56 79 LYS A C 1
ATOM 663 O O . LYS A 1 79 ? 9.292 3.533 -6.719 1.00 97.56 79 LYS A O 1
ATOM 668 N N . GLN A 1 80 ? 7.922 3.412 -4.941 1.00 97.94 80 GLN A N 1
ATOM 669 C CA . GLN A 1 80 ? 8.740 2.459 -4.192 1.00 97.94 80 GLN A CA 1
ATOM 670 C C . GLN A 1 80 ? 8.972 1.159 -4.980 1.00 97.94 80 GLN A C 1
ATOM 672 O O . GLN A 1 80 ? 10.084 0.631 -5.001 1.00 97.94 80 GLN A O 1
ATOM 677 N N . PHE A 1 81 ? 7.955 0.640 -5.673 1.00 98.19 81 PHE A N 1
ATOM 678 C CA . PHE A 1 81 ? 8.127 -0.531 -6.528 1.00 98.19 81 PHE A CA 1
ATOM 679 C C . PHE A 1 81 ? 9.131 -0.271 -7.659 1.00 98.19 81 PHE A C 1
ATOM 681 O O . PHE A 1 81 ? 10.054 -1.066 -7.851 1.00 98.19 81 PHE A O 1
ATOM 688 N N . ILE A 1 82 ? 8.975 0.841 -8.383 1.00 96.94 82 ILE A N 1
ATOM 689 C CA . ILE A 1 82 ? 9.846 1.201 -9.511 1.00 96.94 82 ILE A CA 1
ATOM 690 C C . ILE A 1 82 ? 11.293 1.419 -9.048 1.00 96.94 82 ILE A C 1
ATOM 692 O O . ILE A 1 82 ? 12.219 0.961 -9.712 1.00 96.94 82 ILE A O 1
ATOM 696 N N . GLU A 1 83 ? 11.505 2.081 -7.911 1.00 96.00 83 GLU A N 1
ATOM 697 C CA . GLU A 1 83 ? 12.848 2.427 -7.430 1.00 96.00 83 GLU A CA 1
ATOM 698 C C . GLU A 1 83 ? 13.555 1.251 -6.737 1.00 96.00 83 GLU A C 1
ATOM 700 O O . GLU A 1 83 ? 14.753 1.047 -6.929 1.00 96.00 83 GLU A O 1
ATOM 705 N N . GLU A 1 84 ? 12.837 0.447 -5.947 1.00 96.50 84 GLU A N 1
ATOM 706 C CA . GLU A 1 84 ? 13.462 -0.546 -5.060 1.00 96.50 84 GLU A CA 1
ATOM 707 C C . GLU A 1 84 ? 13.309 -1.997 -5.528 1.00 96.50 84 GLU A C 1
ATOM 709 O O . GLU A 1 84 ? 14.111 -2.856 -5.138 1.00 96.50 84 GLU A O 1
ATOM 714 N N . ASN A 1 85 ? 12.276 -2.303 -6.318 1.00 96.75 85 ASN A N 1
ATOM 715 C CA . ASN A 1 85 ? 11.921 -3.677 -6.681 1.00 96.75 85 ASN A CA 1
ATOM 716 C C . ASN A 1 85 ? 12.178 -3.960 -8.158 1.00 96.75 85 ASN A C 1
ATOM 718 O O . ASN A 1 85 ? 12.837 -4.950 -8.470 1.00 96.75 85 ASN A O 1
ATOM 722 N N . LEU A 1 86 ? 11.742 -3.074 -9.056 1.00 96.19 86 LEU A N 1
ATOM 723 C CA . LEU A 1 86 ? 11.914 -3.225 -10.501 1.00 96.19 86 LEU A CA 1
ATOM 724 C C . LEU A 1 86 ? 13.375 -3.470 -10.941 1.00 96.19 86 LEU A C 1
ATOM 726 O O . LEU A 1 86 ? 13.577 -4.339 -11.795 1.00 96.19 86 LEU A O 1
ATOM 730 N N . PRO A 1 87 ? 14.410 -2.828 -10.349 1.00 94.50 87 PRO A N 1
ATOM 731 C CA . PRO A 1 87 ? 15.802 -3.093 -10.720 1.00 94.50 87 PRO A CA 1
ATOM 732 C C . PRO A 1 87 ? 16.255 -4.532 -10.436 1.00 94.50 87 PRO A C 1
ATOM 734 O O . PRO A 1 87 ? 17.193 -5.014 -11.064 1.00 94.50 87 PRO A O 1
ATOM 737 N N . LYS A 1 88 ? 15.589 -5.229 -9.505 1.00 95.31 88 LYS A N 1
ATOM 738 C CA . LYS A 1 88 ? 15.903 -6.610 -9.098 1.00 95.31 88 LYS A CA 1
ATOM 739 C C . LYS A 1 88 ? 15.195 -7.663 -9.957 1.00 95.31 88 LYS A C 1
ATOM 741 O O . LYS A 1 88 ? 15.434 -8.854 -9.779 1.00 95.31 88 LYS A O 1
ATOM 746 N N . ILE A 1 89 ? 14.291 -7.247 -10.842 1.00 94.94 89 ILE A N 1
ATOM 747 C CA . ILE A 1 89 ? 13.533 -8.140 -11.721 1.00 94.94 89 ILE A CA 1
ATOM 748 C C . ILE A 1 89 ? 14.364 -8.403 -12.973 1.00 94.94 89 ILE A C 1
ATOM 750 O O . ILE A 1 89 ? 14.874 -7.455 -13.565 1.00 94.94 89 ILE A O 1
ATOM 754 N N . ASN A 1 90 ? 14.488 -9.660 -13.404 1.00 89.81 90 ASN A N 1
ATOM 755 C CA . ASN A 1 90 ? 15.337 -10.001 -14.549 1.00 89.81 90 ASN A CA 1
ATOM 756 C C . ASN A 1 90 ? 14.725 -9.517 -15.867 1.00 89.81 90 ASN A C 1
ATOM 758 O O . ASN A 1 90 ? 15.348 -8.739 -16.587 1.00 89.81 90 ASN A O 1
ATOM 762 N N . GLY A 1 91 ? 13.493 -9.940 -16.157 1.00 89.25 91 GLY A N 1
ATOM 763 C CA . GLY A 1 91 ? 12.815 -9.651 -17.419 1.00 89.25 91 GLY A CA 1
ATOM 764 C C . GLY A 1 91 ? 11.464 -8.965 -17.249 1.00 89.25 91 GLY A C 1
ATOM 765 O O . GLY A 1 91 ? 10.799 -9.090 -16.221 1.00 89.25 91 GLY A O 1
ATOM 766 N N . LYS A 1 92 ? 11.030 -8.284 -18.311 1.00 89.56 92 LYS A N 1
ATOM 767 C CA . LYS A 1 92 ? 9.730 -7.611 -18.403 1.00 89.56 92 LYS A CA 1
ATOM 768 C C . LYS A 1 92 ? 8.546 -8.528 -18.053 1.00 89.56 92 LYS A C 1
ATOM 770 O O . LYS A 1 92 ? 7.630 -8.123 -17.346 1.00 89.56 92 LYS A O 1
ATOM 775 N N . HIS A 1 93 ? 8.596 -9.784 -18.496 1.00 90.31 93 HIS A N 1
ATOM 776 C CA . HIS A 1 93 ? 7.541 -10.786 -18.281 1.00 90.31 93 HIS A CA 1
ATOM 777 C C . HIS A 1 93 ? 7.334 -11.179 -16.809 1.00 90.31 93 HIS A C 1
ATOM 779 O O . HIS A 1 93 ? 6.298 -11.741 -16.468 1.00 90.31 93 HIS A O 1
ATOM 785 N N . GLU A 1 94 ? 8.297 -10.891 -15.930 1.00 94.25 94 GLU A N 1
ATOM 786 C CA . GLU A 1 94 ? 8.191 -11.160 -14.490 1.00 94.25 94 GLU A CA 1
ATOM 787 C C . GLU A 1 94 ? 7.594 -9.981 -13.703 1.00 94.25 94 GLU A C 1
ATOM 789 O O . GLU A 1 94 ? 7.237 -10.147 -12.534 1.00 94.25 94 GLU A O 1
ATOM 794 N N . VAL A 1 95 ? 7.476 -8.798 -14.322 1.00 95.12 95 VAL A N 1
ATOM 795 C CA . VAL A 1 95 ? 7.103 -7.549 -13.639 1.00 95.12 95 VAL A CA 1
ATOM 796 C C . VAL A 1 95 ? 5.738 -7.651 -12.980 1.00 95.12 95 VAL A C 1
ATOM 798 O O . VAL A 1 95 ? 5.627 -7.343 -11.799 1.00 95.12 95 VAL A O 1
ATOM 801 N N . GLU A 1 96 ? 4.730 -8.158 -13.686 1.00 95.00 96 GLU A N 1
ATOM 802 C CA . GLU A 1 96 ? 3.379 -8.336 -13.142 1.00 95.00 96 GLU A CA 1
ATOM 803 C C . GLU A 1 96 ? 3.372 -9.240 -11.900 1.00 95.00 96 GLU A C 1
ATOM 805 O O . GLU A 1 96 ? 2.805 -8.903 -10.860 1.00 95.00 96 GLU A O 1
ATOM 810 N N . THR A 1 97 ? 4.056 -10.386 -11.978 1.00 96.44 97 THR A N 1
ATOM 811 C CA . THR A 1 97 ? 4.116 -11.346 -10.867 1.00 96.44 97 THR A CA 1
ATOM 812 C C . THR A 1 97 ? 4.808 -10.730 -9.655 1.00 96.44 97 THR A C 1
ATOM 814 O O . THR A 1 97 ? 4.322 -10.846 -8.529 1.00 96.44 97 THR A O 1
ATOM 817 N N . LYS A 1 98 ? 5.934 -10.047 -9.875 1.00 97.69 98 LYS A N 1
ATOM 818 C CA . LYS A 1 98 ? 6.701 -9.389 -8.813 1.00 97.69 98 LYS A CA 1
ATOM 819 C C . LYS A 1 98 ? 5.966 -8.191 -8.226 1.00 97.69 98 LYS A C 1
ATOM 821 O O . LYS A 1 98 ? 6.041 -7.978 -7.019 1.00 97.69 98 LYS A O 1
ATOM 826 N N . PHE A 1 99 ? 5.223 -7.457 -9.048 1.00 97.19 99 PHE A N 1
ATOM 827 C CA . PHE A 1 99 ? 4.355 -6.382 -8.594 1.00 97.19 99 PHE A CA 1
ATOM 828 C C . PHE A 1 99 ? 3.258 -6.915 -7.680 1.00 97.19 99 PHE A C 1
ATOM 830 O O . PHE A 1 99 ? 3.117 -6.426 -6.566 1.00 97.19 99 PHE A O 1
ATOM 837 N N . ASN A 1 100 ? 2.538 -7.960 -8.095 1.00 95.81 100 ASN A N 1
ATOM 838 C CA . ASN A 1 100 ? 1.502 -8.584 -7.270 1.00 95.81 100 ASN A CA 1
ATOM 839 C C . ASN A 1 100 ? 2.052 -9.096 -5.930 1.00 95.81 100 ASN A C 1
ATOM 841 O O . ASN A 1 100 ? 1.409 -8.928 -4.895 1.00 95.81 100 ASN A O 1
ATOM 845 N N . GLN A 1 101 ? 3.254 -9.684 -5.929 1.00 97.25 101 GLN A N 1
ATOM 846 C CA . GLN A 1 101 ? 3.941 -10.092 -4.697 1.00 97.25 101 GLN A CA 1
ATOM 847 C C . GLN A 1 101 ? 4.202 -8.891 -3.781 1.00 97.25 101 GLN A C 1
ATOM 849 O O . GLN A 1 101 ? 3.734 -8.886 -2.644 1.00 97.25 101 GLN A O 1
ATOM 854 N N . PHE A 1 102 ? 4.860 -7.850 -4.295 1.00 97.69 102 PHE A N 1
ATOM 855 C CA . PHE A 1 102 ? 5.131 -6.620 -3.550 1.00 97.69 102 PHE A CA 1
ATOM 856 C C . PHE A 1 102 ? 3.847 -5.972 -3.010 1.00 97.69 102 PHE A C 1
ATOM 858 O O . PHE A 1 102 ? 3.768 -5.619 -1.835 1.00 97.69 102 PHE A O 1
ATOM 865 N N . TRP A 1 103 ? 2.815 -5.856 -3.846 1.00 96.94 103 TRP A N 1
ATOM 866 C CA . TRP A 1 103 ? 1.550 -5.215 -3.496 1.00 96.94 103 TRP A CA 1
ATOM 867 C C . TRP A 1 103 ? 0.839 -5.942 -2.351 1.00 96.94 103 TRP A C 1
ATOM 869 O O . TRP A 1 103 ? 0.378 -5.313 -1.396 1.00 96.94 103 TRP A O 1
ATOM 879 N N . ASN A 1 104 ? 0.810 -7.276 -2.411 1.00 96.19 104 ASN A N 1
ATOM 880 C CA . ASN A 1 104 ? 0.241 -8.110 -1.356 1.00 96.19 104 ASN A CA 1
A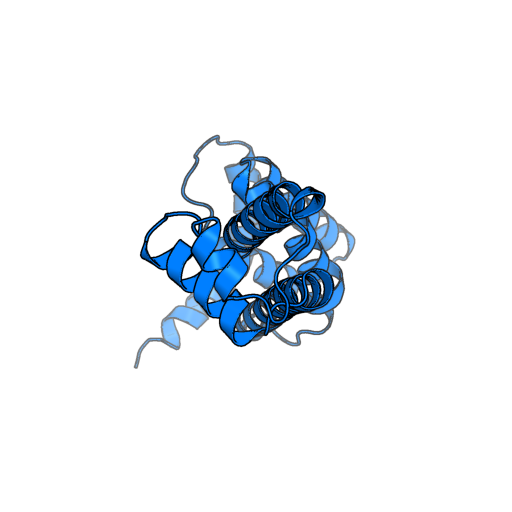TOM 881 C C . ASN A 1 104 ? 1.070 -8.058 -0.068 1.00 96.19 104 ASN A C 1
ATOM 883 O O . ASN A 1 104 ? 0.502 -7.987 1.020 1.00 96.19 104 ASN A O 1
ATOM 887 N N . GLU A 1 105 ? 2.400 -8.051 -0.166 1.00 97.50 105 GLU A N 1
ATOM 888 C CA . GLU A 1 105 ? 3.276 -7.891 0.998 1.00 97.50 105 GLU A CA 1
ATOM 889 C C . GLU A 1 105 ? 3.041 -6.549 1.701 1.00 97.50 105 GLU A C 1
ATOM 891 O O . GLU A 1 105 ? 2.893 -6.516 2.923 1.00 97.50 105 GLU A O 1
ATOM 896 N N . GLU A 1 106 ? 2.936 -5.449 0.954 1.00 97.81 106 GLU A N 1
ATOM 897 C CA . GLU A 1 106 ? 2.638 -4.125 1.509 1.00 97.81 106 GLU A CA 1
ATOM 898 C C . GLU A 1 106 ? 1.229 -4.055 2.120 1.00 97.81 106 GLU A C 1
ATOM 900 O O . GLU A 1 106 ? 1.063 -3.515 3.222 1.00 97.81 106 GLU A O 1
ATOM 905 N N . LYS A 1 107 ? 0.221 -4.668 1.481 1.00 96.88 107 LYS A N 1
ATOM 906 C CA . LYS A 1 107 ? -1.136 -4.801 2.046 1.00 96.88 107 LYS A CA 1
ATOM 907 C C . LYS A 1 107 ? -1.100 -5.5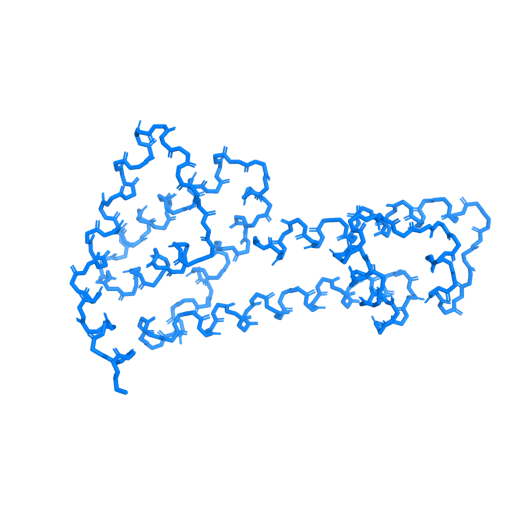39 3.382 1.00 96.88 107 LYS A C 1
ATOM 909 O O . LYS A 1 107 ? -1.620 -5.035 4.382 1.00 96.88 107 LYS A O 1
ATOM 914 N N . ASN A 1 108 ? -0.423 -6.684 3.423 1.00 96.94 108 ASN A N 1
ATOM 915 C CA . ASN A 1 108 ? -0.291 -7.507 4.622 1.00 96.94 108 ASN A CA 1
ATOM 916 C C . ASN A 1 108 ? 0.458 -6.768 5.732 1.00 96.94 108 ASN A C 1
ATOM 918 O O . ASN A 1 108 ? 0.015 -6.790 6.878 1.00 96.94 108 ASN A O 1
ATOM 922 N N . LYS A 1 109 ? 1.534 -6.037 5.414 1.00 97.50 109 LYS A N 1
ATOM 923 C CA . LYS A 1 109 ? 2.235 -5.185 6.391 1.00 97.50 109 LYS A CA 1
ATOM 924 C C . LYS A 1 109 ? 1.300 -4.136 6.993 1.00 97.50 109 LYS A C 1
ATOM 926 O O . LYS A 1 109 ? 1.301 -3.957 8.212 1.00 97.50 109 LYS A O 1
ATOM 931 N N . LYS A 1 110 ? 0.471 -3.460 6.185 1.00 96.94 110 LYS A N 1
ATOM 932 C CA . LYS A 1 110 ? -0.495 -2.473 6.707 1.00 96.94 110 LYS A CA 1
ATOM 933 C C . LYS A 1 110 ? -1.552 -3.113 7.606 1.00 96.94 110 LYS A C 1
ATOM 935 O O . LYS A 1 110 ? -1.848 -2.551 8.662 1.00 96.94 110 LYS A O 1
ATOM 940 N N . LEU A 1 111 ? -2.083 -4.273 7.220 1.00 97.38 111 LEU A N 1
ATOM 941 C CA . LEU A 1 111 ? -3.048 -5.023 8.029 1.00 97.38 111 LEU A CA 1
ATOM 942 C C . LEU A 1 111 ? -2.434 -5.468 9.359 1.00 97.38 111 LEU A C 1
ATOM 944 O O . LEU A 1 111 ? -3.004 -5.187 10.408 1.00 97.38 111 LEU A O 1
ATOM 948 N N . GLN A 1 112 ? -1.241 -6.062 9.334 1.00 97.81 112 GLN A N 1
ATOM 949 C CA . GLN A 1 112 ? -0.515 -6.491 10.533 1.00 97.81 112 GLN A CA 1
ATOM 950 C C . GLN A 1 112 ? -0.210 -5.318 11.472 1.00 97.81 112 GLN A C 1
ATOM 952 O O . GLN A 1 112 ? -0.433 -5.403 12.679 1.00 97.81 112 GLN A O 1
ATOM 957 N N . ASN A 1 113 ? 0.233 -4.182 10.931 1.00 97.38 113 ASN A N 1
ATOM 958 C CA . ASN A 1 113 ? 0.480 -2.981 11.729 1.00 97.38 113 ASN A CA 1
ATOM 959 C C . ASN A 1 113 ? -0.799 -2.464 12.402 1.00 97.38 113 ASN A C 1
ATOM 961 O O . ASN A 1 113 ? -0.759 -2.060 13.565 1.00 97.38 113 ASN A O 1
ATOM 965 N N . LEU A 1 114 ? -1.933 -2.484 11.695 1.00 96.69 114 LEU A N 1
ATOM 966 C CA . LEU A 1 114 ? -3.224 -2.090 12.256 1.00 96.69 114 LEU A CA 1
ATOM 967 C C . LEU A 1 114 ? -3.705 -3.087 13.322 1.00 96.69 114 LEU A C 1
ATOM 969 O O . LEU A 1 114 ? -4.084 -2.660 14.410 1.00 96.69 114 LEU A O 1
ATOM 973 N N . ALA A 1 115 ? -3.635 -4.388 13.035 1.00 96.44 115 ALA A N 1
ATOM 974 C CA . ALA A 1 115 ? -3.992 -5.470 13.950 1.00 96.44 115 ALA A CA 1
ATOM 975 C C . ALA A 1 115 ? -3.226 -5.356 15.277 1.00 96.44 115 ALA A C 1
ATOM 977 O O . ALA A 1 115 ? -3.832 -5.291 16.347 1.00 96.44 115 ALA A O 1
ATOM 978 N N . ASN A 1 116 ? -1.901 -5.202 15.198 1.00 95.69 116 ASN A N 1
ATOM 979 C CA . ASN A 1 116 ? -1.034 -5.051 16.365 1.00 95.69 116 ASN A CA 1
ATOM 980 C C . ASN A 1 116 ? -1.315 -3.759 17.140 1.00 95.69 116 ASN A C 1
ATOM 982 O O . ASN A 1 116 ? -1.380 -3.777 18.368 1.00 95.69 116 ASN A O 1
ATOM 986 N N . ARG A 1 117 ? -1.507 -2.631 16.441 1.00 94.25 117 ARG A N 1
ATOM 987 C CA . ARG A 1 117 ? -1.759 -1.330 17.083 1.00 94.25 117 ARG A CA 1
ATOM 988 C C . ARG A 1 117 ? -3.079 -1.302 17.850 1.00 94.25 117 ARG A C 1
ATOM 990 O O . ARG A 1 117 ? -3.158 -0.654 18.889 1.00 94.25 117 ARG A O 1
ATOM 997 N N . GLU A 1 118 ? -4.108 -1.965 17.328 1.00 93.62 118 GLU A N 1
ATOM 998 C CA . GLU A 1 118 ? -5.462 -1.941 17.896 1.00 93.62 118 GLU A CA 1
ATOM 999 C C . GLU A 1 118 ? -5.806 -3.201 18.706 1.00 93.62 118 GLU A C 1
ATOM 1001 O O . GLU A 1 118 ? -6.915 -3.302 19.225 1.00 93.62 118 GLU A O 1
ATOM 1006 N N . ASN A 1 119 ? -4.867 -4.145 18.847 1.00 93.19 119 ASN A N 1
ATOM 1007 C CA . ASN A 1 119 ? -5.062 -5.430 19.527 1.00 93.19 119 ASN A CA 1
ATOM 1008 C C . ASN A 1 119 ? -6.258 -6.233 18.969 1.00 93.19 119 ASN A C 1
ATOM 1010 O O . ASN A 1 119 ? -7.118 -6.726 19.710 1.00 93.19 119 ASN A O 1
ATOM 1014 N N . ILE A 1 120 ? -6.311 -6.330 17.641 1.00 96.00 120 ILE A N 1
ATOM 1015 C CA . ILE A 1 120 ? -7.290 -7.116 16.884 1.00 96.00 120 ILE A CA 1
ATOM 1016 C C . ILE A 1 120 ? -6.551 -8.330 16.311 1.00 96.00 120 ILE A C 1
ATOM 1018 O O . ILE A 1 120 ? -5.524 -8.129 15.661 1.00 96.00 120 ILE A O 1
ATOM 1022 N N . PRO A 1 121 ? -7.029 -9.571 16.509 1.00 97.06 121 PRO A N 1
ATOM 1023 C CA . PRO A 1 121 ? -6.500 -10.733 15.801 1.00 97.06 121 PRO A CA 1
ATOM 1024 C C . PRO A 1 121 ? -6.547 -10.504 14.288 1.00 97.06 121 PRO A C 1
ATOM 1026 O O . PRO A 1 121 ? -7.555 -10.023 13.765 1.00 97.06 121 PRO A O 1
ATOM 1029 N N . ILE A 1 122 ? 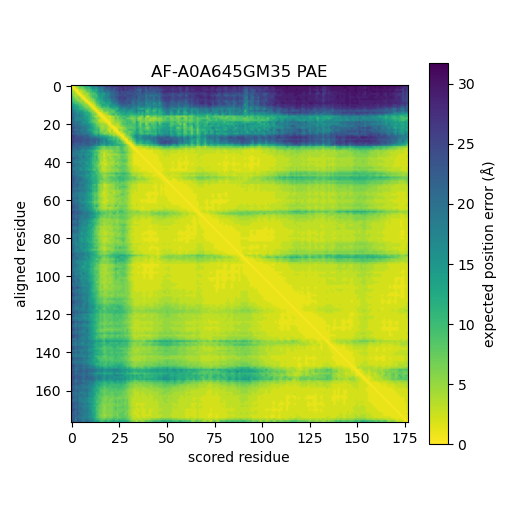-5.467 -10.829 13.577 1.00 97.31 122 ILE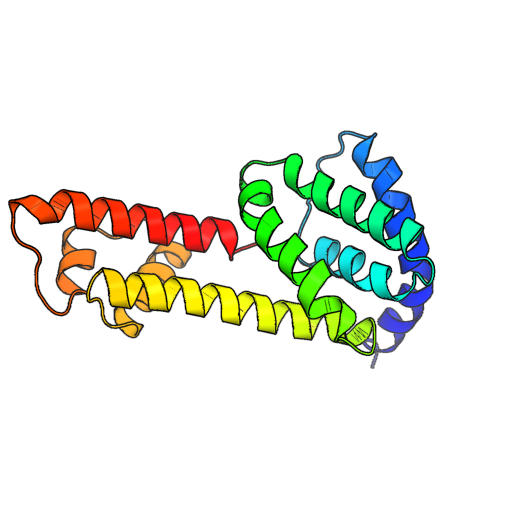 A N 1
ATOM 1030 C CA . ILE A 1 122 ? -5.345 -10.503 12.150 1.00 97.31 122 ILE A CA 1
ATOM 1031 C C . ILE A 1 122 ? -6.503 -11.080 11.330 1.00 97.31 122 ILE A C 1
ATOM 1033 O O . ILE A 1 122 ? -7.077 -10.373 10.507 1.00 97.31 122 ILE A O 1
ATOM 1037 N N . GLU A 1 123 ? -6.929 -12.303 11.638 1.00 97.44 123 GLU A N 1
ATOM 1038 C CA . GLU A 1 123 ? -8.010 -13.002 10.941 1.00 97.44 123 GLU A CA 1
ATOM 1039 C C . GLU A 1 123 ? -9.335 -12.242 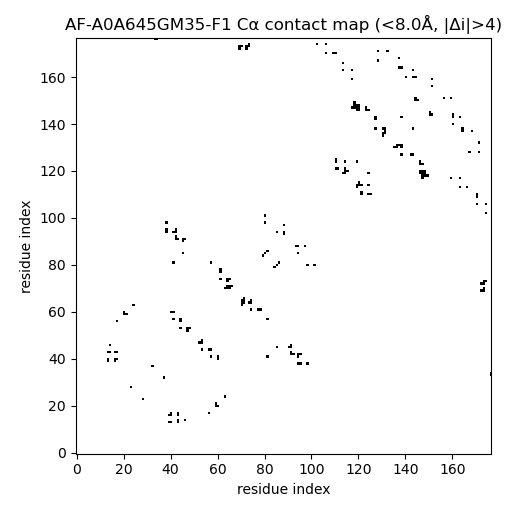11.076 1.00 97.44 123 GLU A C 1
ATOM 1041 O O . GLU A 1 123 ? -10.149 -12.189 10.154 1.00 97.44 123 GLU A O 1
ATOM 1046 N N . LYS A 1 124 ? -9.546 -11.604 12.233 1.00 97.56 124 LYS A N 1
ATOM 1047 C CA . LYS A 1 124 ? -10.731 -10.791 12.500 1.00 97.56 124 LYS A CA 1
ATOM 1048 C C . LYS A 1 124 ? -10.679 -9.452 11.781 1.00 97.56 124 LYS A C 1
ATOM 1050 O O . LYS A 1 124 ? -11.701 -9.000 11.271 1.00 97.56 124 LYS A O 1
ATOM 1055 N N . LEU A 1 125 ? -9.506 -8.831 11.694 1.00 97.44 125 LEU A N 1
ATOM 1056 C CA . LEU A 1 125 ? -9.340 -7.616 10.901 1.00 97.44 125 LEU A CA 1
ATOM 1057 C C . LEU A 1 125 ? -9.555 -7.891 9.405 1.00 97.44 125 LEU A C 1
ATOM 1059 O O . LEU A 1 125 ? -10.241 -7.118 8.736 1.00 97.44 125 LEU A O 1
ATOM 1063 N N . GLU A 1 126 ? -9.013 -8.994 8.892 1.00 96.75 126 GLU A N 1
ATOM 1064 C CA . GLU A 1 126 ? -9.231 -9.442 7.514 1.00 96.75 126 GLU A CA 1
ATOM 1065 C C . GLU A 1 126 ? -10.715 -9.707 7.238 1.00 96.75 126 GLU A C 1
ATOM 1067 O O . GLU A 1 126 ? -11.231 -9.274 6.208 1.00 96.75 126 GLU A O 1
ATOM 1072 N N . GLU A 1 127 ? -11.436 -10.327 8.179 1.00 96.94 127 GLU A N 1
ATOM 1073 C CA . GLU A 1 127 ? -12.889 -10.512 8.094 1.00 96.94 127 GLU A CA 1
ATOM 1074 C C . GLU A 1 127 ? -13.625 -9.167 7.943 1.00 96.94 127 GLU A C 1
ATOM 1076 O O . GLU A 1 127 ? -14.467 -9.022 7.054 1.00 96.94 127 GLU A O 1
ATOM 1081 N N . LEU A 1 128 ? -13.274 -8.154 8.746 1.00 97.19 128 LEU A N 1
ATOM 1082 C CA . LEU A 1 128 ? -13.872 -6.816 8.656 1.00 97.19 128 LEU A CA 1
ATOM 1083 C C . LEU A 1 128 ? -13.592 -6.130 7.310 1.00 97.19 128 LEU A C 1
ATOM 1085 O O . LEU A 1 128 ? -14.481 -5.482 6.751 1.00 97.19 128 LEU A O 1
ATOM 1089 N N . VAL A 1 129 ? -12.371 -6.266 6.785 1.00 96.62 129 VAL A N 1
ATOM 1090 C CA . VAL A 1 129 ? -11.995 -5.723 5.469 1.00 96.62 129 VAL A CA 1
ATOM 1091 C C . VAL A 1 129 ? -12.772 -6.433 4.361 1.00 96.62 129 VAL A C 1
ATOM 1093 O O . VAL A 1 129 ? -13.375 -5.768 3.522 1.00 96.62 129 VAL A O 1
ATOM 1096 N N . ASN A 1 130 ? -12.843 -7.764 4.393 1.00 95.31 130 ASN A N 1
ATOM 1097 C CA . ASN A 1 130 ? -13.582 -8.560 3.410 1.00 95.31 130 ASN A CA 1
ATOM 1098 C C . ASN A 1 130 ? -15.081 -8.233 3.415 1.00 95.31 130 ASN A C 1
ATOM 1100 O O . ASN A 1 130 ? -15.695 -8.094 2.356 1.00 95.31 130 ASN A O 1
ATOM 1104 N N . GLN A 1 131 ? -15.674 -8.045 4.597 1.00 95.06 131 GLN A N 1
ATOM 1105 C CA . GLN A 1 131 ? -17.062 -7.598 4.715 1.00 95.06 131 GLN A CA 1
ATOM 1106 C C . GLN A 1 131 ? -17.268 -6.203 4.120 1.00 95.06 131 GLN A C 1
ATOM 1108 O O . GLN A 1 131 ? -18.297 -5.970 3.484 1.00 95.06 131 GLN A O 1
ATOM 1113 N N . TYR A 1 132 ? -16.315 -5.283 4.304 1.00 95.56 132 TYR A N 1
ATOM 1114 C CA . TYR A 1 132 ? -16.386 -3.961 3.687 1.00 95.56 132 TYR A CA 1
ATOM 1115 C C . TYR A 1 132 ? -16.329 -4.049 2.156 1.00 95.56 132 TYR A C 1
ATOM 1117 O O . TYR A 1 132 ? -17.161 -3.428 1.498 1.00 95.56 132 TYR A O 1
ATOM 1125 N N . LEU A 1 133 ? -15.439 -4.876 1.599 1.00 93.06 133 LEU A N 1
ATOM 1126 C CA . LEU A 1 133 ? -15.324 -5.100 0.152 1.00 93.06 133 LEU A CA 1
ATOM 1127 C C . LEU A 1 133 ? -16.602 -5.691 -0.458 1.00 93.06 133 LEU A C 1
ATOM 1129 O O . LEU A 1 133 ? -17.064 -5.232 -1.502 1.00 93.06 133 LEU A O 1
ATOM 1133 N N . PHE A 1 134 ? -17.202 -6.680 0.208 1.00 93.81 134 PHE A N 1
ATOM 1134 C CA . PHE A 1 134 ? -18.393 -7.363 -0.301 1.00 93.81 134 PHE A CA 1
ATOM 1135 C C . PHE A 1 134 ? -19.670 -6.527 -0.137 1.00 93.81 134 PHE A C 1
ATOM 1137 O O . PHE A 1 134 ? -20.477 -6.423 -1.058 1.00 93.81 134 PHE A O 1
ATOM 1144 N N . ASN A 1 135 ? -19.852 -5.900 1.029 1.00 93.25 135 ASN A N 1
ATOM 1145 C CA . ASN A 1 135 ? -21.091 -5.193 1.368 1.00 93.25 135 ASN A CA 1
ATOM 1146 C C . ASN A 1 135 ? -21.054 -3.694 1.047 1.00 93.25 135 ASN A C 1
ATOM 1148 O O . ASN A 1 135 ? -22.071 -3.021 1.217 1.00 93.25 135 ASN A O 1
ATOM 1152 N N . GLN A 1 136 ? -19.886 -3.149 0.684 1.00 92.12 136 GLN A N 1
ATOM 1153 C CA . GLN A 1 136 ? -19.653 -1.714 0.467 1.00 92.12 136 GLN A CA 1
ATOM 1154 C C . GLN A 1 136 ? -20.065 -0.842 1.671 1.00 92.12 136 GLN A C 1
ATOM 1156 O O . GLN A 1 136 ? -20.427 0.328 1.542 1.00 92.12 136 GLN A O 1
ATOM 1161 N N . ARG A 1 137 ? -20.014 -1.415 2.883 1.00 93.88 137 ARG A N 1
ATOM 1162 C CA . ARG A 1 137 ? -20.423 -0.770 4.138 1.00 93.88 137 ARG A CA 1
ATOM 1163 C C . ARG A 1 137 ? -19.342 -0.923 5.196 1.00 93.88 137 ARG A C 1
ATOM 1165 O O . ARG A 1 137 ? -18.943 -2.040 5.510 1.00 93.88 137 ARG A O 1
ATOM 1172 N N . LEU A 1 138 ? -18.932 0.192 5.800 1.00 94.00 138 LEU A N 1
ATOM 1173 C CA . LEU A 1 138 ? -17.988 0.167 6.917 1.00 94.00 138 LEU A CA 1
ATOM 1174 C C . LEU A 1 138 ? -18.537 -0.651 8.101 1.00 94.00 138 LEU A C 1
ATOM 1176 O O . LEU A 1 138 ? -19.741 -0.563 8.391 1.00 94.00 138 LEU A O 1
ATOM 1180 N N . PRO A 1 139 ? -17.675 -1.377 8.834 1.00 94.88 139 PRO A N 1
ATOM 1181 C CA . PRO A 1 139 ? -18.087 -2.127 10.011 1.00 94.88 139 PRO A CA 1
ATOM 1182 C C . PRO A 1 139 ? -18.795 -1.265 11.061 1.00 94.88 139 PRO A C 1
ATOM 1184 O O . PRO A 1 139 ? -18.458 -0.097 11.296 1.00 94.88 139 PRO A O 1
ATOM 1187 N N . ARG A 1 140 ? -19.796 -1.844 11.724 1.00 95.44 140 ARG A N 1
ATOM 1188 C CA . ARG A 1 140 ? -20.471 -1.221 12.867 1.00 95.44 140 ARG A CA 1
ATOM 1189 C C . ARG A 1 140 ? -19.514 -1.147 14.049 1.00 95.44 140 ARG A C 1
ATOM 1191 O O . ARG A 1 140 ? -18.635 -1.981 14.227 1.00 95.44 140 ARG A O 1
ATOM 1198 N N . SER A 1 141 ? -19.775 -0.188 14.929 1.00 94.75 141 SER A N 1
ATOM 1199 C CA . SER A 1 141 ? -19.052 -0.031 16.193 1.00 94.75 141 SER A CA 1
ATOM 1200 C C . SER A 1 141 ? -19.011 -1.312 17.031 1.00 94.75 141 SER A C 1
ATOM 1202 O O . SER A 1 141 ? -18.013 -1.566 17.695 1.00 94.75 141 SER A O 1
ATOM 1204 N N . GLN A 1 142 ? -20.090 -2.102 17.018 1.00 93.94 142 GLN A N 1
ATOM 1205 C CA . GLN A 1 142 ? -20.146 -3.362 17.757 1.00 93.94 142 GLN A CA 1
ATOM 1206 C C . GLN A 1 142 ? -19.342 -4.467 17.059 1.00 93.94 142 GLN A C 1
ATOM 1208 O O . GLN A 1 142 ? -18.526 -5.085 17.720 1.00 93.94 142 GLN A O 1
ATOM 1213 N N . GLU A 1 143 ? -19.461 -4.608 15.732 1.00 95.69 143 GLU A N 1
ATOM 1214 C CA . GLU A 1 143 ? -18.666 -5.556 14.922 1.00 95.69 143 GLU A CA 1
ATOM 1215 C C . GLU A 1 143 ? -17.156 -5.352 15.136 1.00 95.69 143 GLU A C 1
ATOM 1217 O O . GLU A 1 143 ? -16.412 -6.311 15.312 1.00 95.69 143 GLU A O 1
ATOM 1222 N N . ILE A 1 144 ? -16.706 -4.092 15.205 1.00 95.88 144 ILE A N 1
ATOM 1223 C CA . ILE A 1 144 ? -15.308 -3.763 15.510 1.00 95.88 144 ILE A CA 1
ATOM 1224 C C . ILE A 1 144 ? -14.941 -4.184 16.934 1.00 95.88 144 ILE A C 1
ATOM 1226 O O . ILE A 1 144 ? -13.897 -4.783 17.144 1.00 95.88 144 ILE A O 1
ATOM 1230 N N . VAL A 1 145 ? -15.776 -3.884 17.925 1.00 94.56 145 VAL A N 1
ATOM 1231 C CA . VAL A 1 145 ? -15.459 -4.193 19.330 1.00 94.56 145 VAL A CA 1
ATOM 1232 C C . VAL A 1 145 ? -15.448 -5.699 19.587 1.00 94.56 145 VAL A C 1
ATOM 1234 O O . VAL A 1 145 ? -14.580 -6.167 20.315 1.00 94.56 145 VAL A O 1
ATOM 1237 N N . ASP A 1 146 ? -16.343 -6.447 18.945 1.00 94.75 146 ASP A N 1
ATOM 1238 C CA . ASP A 1 146 ? -16.407 -7.911 19.026 1.00 94.75 146 ASP A CA 1
ATOM 1239 C C . ASP A 1 146 ? -15.208 -8.585 18.338 1.00 94.75 146 ASP A C 1
ATOM 1241 O O . ASP A 1 146 ? -14.870 -9.726 18.644 1.00 94.75 146 ASP A O 1
ATOM 1245 N N . SER A 1 147 ? -14.551 -7.876 17.415 1.00 94.44 147 SER A N 1
ATOM 1246 C CA . SER A 1 147 ? -13.336 -8.339 16.741 1.00 94.44 147 SER A CA 1
ATOM 1247 C C . SER A 1 147 ? -12.074 -8.194 17.599 1.00 94.44 147 SER A C 1
ATOM 1249 O O . SER A 1 147 ? -11.066 -8.822 17.297 1.00 94.44 147 SER A O 1
ATOM 1251 N N . MET A 1 148 ? -12.100 -7.370 18.653 1.00 93.62 148 MET A N 1
ATOM 1252 C CA . MET A 1 148 ? -10.925 -7.059 19.474 1.00 93.62 148 MET A CA 1
ATOM 1253 C C . MET A 1 148 ? -10.679 -8.131 20.538 1.00 93.62 148 MET A C 1
ATOM 1255 O O . MET A 1 148 ? -11.615 -8.651 21.142 1.00 93.62 148 MET A O 1
ATOM 1259 N N . THR A 1 149 ? -9.408 -8.386 20.863 1.00 90.94 149 THR A N 1
ATOM 1260 C CA . THR A 1 149 ? -9.043 -9.301 21.960 1.00 90.94 149 THR A CA 1
ATOM 1261 C C . THR A 1 149 ? -9.502 -8.764 23.318 1.00 90.94 149 THR A C 1
ATOM 1263 O O . THR A 1 149 ? -9.897 -9.522 24.202 1.00 90.94 149 THR A O 1
ATOM 1266 N N . LEU A 1 150 ? -9.439 -7.441 23.497 1.00 88.25 150 LEU A N 1
ATOM 1267 C CA . LEU A 1 150 ? -9.894 -6.748 24.699 1.00 88.25 150 LEU A CA 1
ATOM 1268 C C . LEU A 1 150 ? -10.719 -5.529 24.305 1.00 88.25 150 LEU A C 1
ATOM 1270 O O . LEU A 1 150 ? -10.263 -4.680 23.538 1.00 88.25 150 LEU A O 1
ATOM 1274 N N . ALA A 1 151 ? -11.917 -5.422 24.877 1.00 86.06 151 ALA A N 1
ATOM 1275 C CA . ALA A 1 151 ? -12.777 -4.277 24.638 1.00 86.06 151 ALA A CA 1
ATOM 1276 C C . ALA A 1 151 ? -12.108 -2.984 25.151 1.00 86.06 151 ALA A C 1
ATOM 1278 O O . ALA A 1 151 ? -11.620 -2.943 26.287 1.00 86.06 151 ALA A O 1
ATOM 1279 N N . PRO A 1 152 ? -12.103 -1.906 24.350 1.00 87.06 152 PRO A N 1
ATOM 1280 C CA . PRO A 1 152 ? -11.495 -0.649 24.744 1.00 87.06 152 PRO A CA 1
ATOM 1281 C C . PRO A 1 152 ? -12.301 0.025 25.853 1.00 87.06 152 PRO A C 1
ATOM 1283 O O . PRO A 1 152 ? -13.519 -0.144 25.973 1.00 87.06 152 PRO A O 1
ATOM 1286 N N . LYS A 1 153 ? -11.627 0.869 26.639 1.00 90.31 153 LYS A N 1
ATOM 1287 C CA . LYS A 1 153 ? -12.287 1.688 27.660 1.00 90.31 153 LYS A CA 1
ATOM 1288 C C . LYS A 1 153 ? -13.303 2.625 27.010 1.00 90.31 153 LYS A C 1
ATOM 1290 O O . LYS A 1 153 ? -13.073 3.149 25.922 1.00 90.31 153 LYS A O 1
ATOM 1295 N N . TYR A 1 154 ? -14.400 2.900 27.715 1.00 87.00 154 TYR A N 1
ATOM 1296 C CA . TYR A 1 154 ? -15.509 3.718 27.208 1.00 87.00 154 TYR A CA 1
ATOM 1297 C C . TYR A 1 154 ? -15.057 5.063 26.607 1.00 87.00 154 TYR A C 1
ATOM 1299 O O . TYR A 1 154 ? -15.516 5.442 25.533 1.00 87.00 154 TYR A O 1
ATOM 1307 N N . LEU A 1 155 ? -14.111 5.742 27.265 1.00 88.38 155 LEU A N 1
ATOM 1308 C CA . LEU A 1 155 ? -13.589 7.048 26.845 1.00 88.38 155 LEU A CA 1
ATOM 1309 C C . LEU A 1 155 ? -12.795 7.001 25.528 1.00 88.38 155 LEU A C 1
ATOM 1311 O O . LEU A 1 155 ? -12.836 7.951 24.754 1.00 88.38 155 LEU A O 1
ATOM 1315 N N . GLU A 1 156 ? -12.098 5.899 25.254 1.00 89.56 156 GLU A N 1
ATOM 1316 C CA . GLU A 1 156 ? -11.234 5.739 24.073 1.00 89.56 156 GLU A CA 1
ATOM 1317 C C . GLU A 1 156 ? -11.951 5.024 22.922 1.00 89.56 156 GLU A C 1
ATOM 1319 O O . GLU A 1 156 ? -11.551 5.140 21.760 1.00 89.56 156 GLU A O 1
ATOM 1324 N N . ARG A 1 157 ? -13.043 4.313 23.237 1.00 92.25 157 ARG A N 1
ATOM 1325 C CA . ARG A 1 157 ? -13.798 3.457 22.316 1.00 92.25 157 ARG A CA 1
ATOM 1326 C C . ARG A 1 157 ? -14.164 4.172 21.019 1.00 92.25 157 ARG A C 1
ATOM 1328 O O . ARG A 1 157 ? -13.940 3.622 19.947 1.00 92.25 157 ARG A O 1
ATOM 1335 N N . LYS A 1 158 ? -14.695 5.397 21.097 1.00 93.69 158 LYS A N 1
ATOM 1336 C CA . LYS A 1 158 ? -15.090 6.169 19.905 1.00 93.69 158 LYS A CA 1
ATOM 1337 C C . LYS A 1 158 ? -13.892 6.447 18.992 1.00 93.69 158 LYS A C 1
ATOM 1339 O O . LYS A 1 158 ? -13.980 6.230 17.790 1.00 93.69 158 LYS A O 1
ATOM 1344 N N . THR A 1 159 ? -12.777 6.891 19.565 1.00 94.56 159 THR A N 1
ATOM 1345 C CA . THR A 1 159 ? -11.562 7.241 18.819 1.00 94.56 159 THR A CA 1
ATOM 1346 C C . THR A 1 159 ? -10.935 6.018 18.156 1.00 94.56 159 THR A C 1
ATOM 1348 O O . THR A 1 159 ? -10.541 6.089 16.995 1.00 94.56 159 THR A O 1
ATOM 1351 N N . ILE A 1 160 ? -10.877 4.890 18.871 1.00 94.31 160 ILE A N 1
ATOM 1352 C CA . ILE A 1 160 ? -10.355 3.620 18.347 1.00 94.31 160 ILE A CA 1
ATOM 1353 C C . ILE A 1 160 ? -11.206 3.138 17.167 1.00 94.31 160 ILE A C 1
ATOM 1355 O O . ILE A 1 160 ? -10.671 2.841 16.102 1.00 94.31 160 ILE A O 1
ATOM 1359 N N . ILE A 1 161 ? -12.533 3.142 17.318 1.00 95.56 161 ILE A N 1
ATOM 1360 C CA . ILE A 1 161 ? -13.464 2.708 16.267 1.00 95.56 161 ILE A CA 1
ATOM 1361 C C . ILE A 1 161 ? -13.311 3.545 14.995 1.00 95.56 161 ILE A C 1
ATOM 1363 O O . ILE A 1 161 ? -13.196 2.983 13.907 1.00 95.56 161 ILE A O 1
ATOM 1367 N N . GLU A 1 162 ? -13.296 4.874 15.108 1.00 96.19 162 GLU A N 1
ATOM 1368 C CA . GLU A 1 162 ? -13.167 5.742 13.932 1.00 96.19 162 GLU A CA 1
ATOM 1369 C C . GLU A 1 162 ? -11.801 5.589 13.256 1.00 96.19 162 GLU A C 1
ATOM 1371 O O . GLU A 1 162 ? -11.715 5.563 12.028 1.00 96.19 162 GLU A O 1
ATOM 1376 N N . ARG A 1 163 ? -10.738 5.380 14.040 1.00 95.94 163 ARG A N 1
ATOM 1377 C CA . ARG A 1 163 ? -9.405 5.094 13.504 1.00 95.94 163 ARG A CA 1
ATOM 1378 C C . ARG A 1 163 ? -9.360 3.769 12.742 1.00 95.94 163 ARG A C 1
ATOM 1380 O O . ARG A 1 163 ? -8.754 3.724 11.675 1.00 95.94 163 ARG A O 1
ATOM 1387 N N . ILE A 1 164 ? -10.010 2.718 13.245 1.00 96.50 164 ILE A N 1
ATOM 1388 C CA . ILE A 1 164 ? -10.096 1.417 12.563 1.00 96.50 164 ILE A CA 1
ATOM 1389 C C . ILE A 1 164 ? -10.876 1.545 11.256 1.00 96.50 164 ILE A C 1
ATOM 1391 O O . ILE A 1 164 ? -10.384 1.111 10.219 1.00 96.50 164 ILE A O 1
ATOM 1395 N N . LYS A 1 165 ? -12.050 2.192 11.269 1.00 97.31 165 LYS A N 1
ATOM 1396 C CA . LYS A 1 165 ? -12.837 2.422 10.045 1.00 97.31 165 LYS A CA 1
ATOM 1397 C C . LYS A 1 165 ? -12.042 3.190 8.996 1.00 97.31 165 LYS A C 1
ATOM 1399 O O . LYS A 1 165 ? -11.987 2.770 7.845 1.00 97.31 165 LYS A O 1
ATOM 1404 N N . SER A 1 166 ? -11.407 4.288 9.408 1.00 96.69 166 SER A N 1
ATOM 1405 C CA . SER A 1 166 ? -10.583 5.108 8.521 1.00 96.69 166 SER A CA 1
ATOM 1406 C C . SER A 1 166 ? -9.410 4.312 7.947 1.00 96.69 166 SER A C 1
ATOM 1408 O O . SER A 1 166 ? -9.115 4.423 6.759 1.00 96.69 166 SER A O 1
ATOM 1410 N N . ALA A 1 167 ? -8.774 3.464 8.759 1.00 96.62 167 ALA A N 1
ATOM 1411 C CA . ALA A 1 167 ? -7.680 2.619 8.305 1.00 96.62 167 ALA A CA 1
ATOM 1412 C C . ALA A 1 167 ? -8.147 1.521 7.335 1.00 96.62 167 ALA A C 1
ATOM 1414 O O . ALA A 1 167 ? -7.494 1.323 6.316 1.00 96.62 167 ALA A O 1
ATOM 1415 N N . ILE A 1 168 ? -9.284 0.861 7.592 1.00 96.44 168 ILE A N 1
ATOM 1416 C CA . ILE A 1 168 ? -9.887 -0.117 6.668 1.00 96.44 168 ILE A CA 1
ATOM 1417 C C . ILE A 1 168 ? -10.181 0.544 5.320 1.00 96.44 168 ILE A C 1
ATOM 14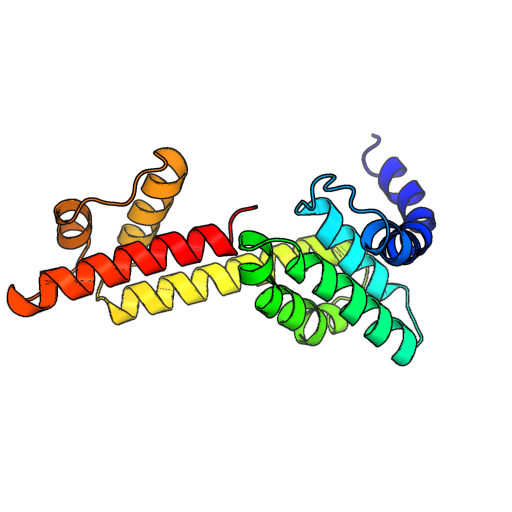19 O O . ILE A 1 168 ? -9.763 0.030 4.285 1.00 96.44 168 ILE A O 1
ATOM 1423 N N . GLN A 1 169 ? -10.833 1.710 5.336 1.00 95.50 169 GLN A N 1
ATOM 1424 C CA . GLN A 1 169 ? -11.122 2.462 4.118 1.00 95.50 169 GLN A CA 1
ATOM 1425 C C . GLN A 1 169 ? -9.834 2.830 3.376 1.00 95.50 169 GLN A C 1
ATOM 1427 O O . GLN A 1 169 ? -9.715 2.572 2.186 1.00 95.50 169 GLN A O 1
ATOM 1432 N N . SER A 1 170 ? -8.832 3.351 4.088 1.00 94.94 170 SER A N 1
ATOM 1433 C CA . SER A 1 170 ? -7.544 3.701 3.489 1.00 94.94 170 SER A CA 1
ATOM 1434 C C . SER A 1 170 ? -6.798 2.496 2.912 1.00 94.94 170 SER A C 1
ATOM 1436 O O . SER A 1 170 ? -6.067 2.672 1.943 1.00 94.94 170 SER A O 1
ATOM 1438 N N . ILE A 1 171 ? -6.916 1.305 3.505 1.00 95.88 171 ILE A N 1
ATOM 1439 C CA . ILE A 1 171 ? -6.312 0.082 2.961 1.00 95.88 171 ILE A CA 1
ATOM 1440 C C . ILE A 1 171 ? -7.014 -0.283 1.653 1.00 95.88 171 ILE A C 1
ATOM 1442 O O . ILE A 1 171 ? -6.339 -0.485 0.649 1.00 95.88 171 ILE A O 1
ATOM 1446 N N . VAL A 1 172 ? -8.346 -0.304 1.635 1.00 94.31 172 VAL A N 1
ATOM 1447 C CA . VAL A 1 172 ? -9.116 -0.620 0.424 1.00 94.31 172 VAL A CA 1
ATOM 1448 C C . VAL A 1 172 ? -8.844 0.384 -0.694 1.00 94.31 172 VAL A C 1
ATOM 1450 O O . VAL A 1 172 ? -8.482 -0.021 -1.792 1.00 94.31 172 VAL A O 1
ATOM 1453 N N . ASP A 1 173 ? -8.902 1.682 -0.394 1.00 92.88 173 ASP A N 1
ATOM 1454 C CA . ASP A 1 173 ? -8.657 2.750 -1.369 1.00 92.88 173 ASP A CA 1
ATOM 1455 C C . ASP A 1 173 ? -7.265 2.660 -2.026 1.00 92.88 173 ASP A C 1
ATOM 1457 O O . ASP A 1 173 ? -7.068 3.101 -3.158 1.00 92.88 173 ASP A O 1
ATOM 1461 N N . VAL A 1 174 ? -6.273 2.133 -1.301 1.00 94.19 174 VAL A N 1
ATOM 1462 C CA . VAL A 1 174 ? -4.916 1.945 -1.824 1.00 94.19 174 VAL A CA 1
ATOM 1463 C C . VAL A 1 174 ? -4.826 0.642 -2.603 1.00 94.19 174 VAL A C 1
ATOM 1465 O O . VAL A 1 174 ? -4.342 0.651 -3.729 1.00 94.19 174 VAL A O 1
ATOM 1468 N N . PHE A 1 175 ? -5.257 -0.483 -2.038 1.00 94.00 175 PHE A N 1
ATOM 1469 C CA . PHE A 1 175 ? -4.877 -1.795 -2.563 1.00 94.00 175 PHE A CA 1
ATOM 1470 C C . PHE A 1 175 ? -5.860 -2.403 -3.564 1.00 94.00 175 PHE A C 1
ATOM 1472 O O . PHE A 1 175 ? -5.434 -3.266 -4.329 1.00 94.00 175 PHE A O 1
ATOM 1479 N N . GLU A 1 176 ? -7.103 -1.930 -3.623 1.00 89.81 176 GLU A N 1
ATOM 1480 C CA . GLU A 1 176 ? -8.095 -2.394 -4.600 1.00 89.81 176 GLU A CA 1
ATOM 1481 C C . GLU A 1 176 ? -8.079 -1.517 -5.856 1.00 89.81 176 GLU A C 1
ATOM 1483 O O . GLU A 1 176 ? -7.895 -0.300 -5.760 1.00 89.81 176 GLU A O 1
ATOM 1488 N N . TRP A 1 177 ? -8.205 -2.136 -7.029 1.00 80.56 177 TRP A N 1
ATOM 1489 C CA . TRP A 1 177 ? -8.155 -1.482 -8.342 1.00 80.56 177 TRP A CA 1
ATOM 1490 C C . TRP A 1 177 ? -9.536 -1.387 -8.979 1.00 80.56 177 TRP A C 1
ATOM 1492 O O . TRP A 1 177 ? -10.328 -2.339 -8.806 1.00 80.56 177 TRP A O 1
#

Radius of gyration: 19.92 Å; Cα contacts (8 Å, |Δi|>4): 129; chains: 1; bounding box: 41×39×58 Å